Protein AF-A0A7V3RS68-F1 (afdb_monomer)

Foldseek 3Di:
DDDDDPDDQDPDPVSVVVPVVDDDDDDDDDLVNLLVVQLVVLLVADDDPNHRQGHSVVLNVLSVLLNVLCVVVVFRDDVVLSVVLVVLCSCVVVVVDPDDSSVVSNVSSVVNRVVPPDDPPPQDPVSVLVVLLVLLVVLVVPDVDPVVSLVSSCVVPVDDSVSSVVSNCVNVVVPPPVPVPD

pLDDT: mean 84.25, std 14.06, range [33.19, 98.19]

Mean predicted aligned error: 14.14 Å

Secondary structure (DSSP, 8-state):
-----SSPPPS-HHHHHHHTTS--------HHHHHHHHHHHHTT-EEETTEEEE-HHHHHHHHHHHHHHHHHHTPPP-HHHHHHHHHHHHHHHTT--SS-HHHHHHHHHHHHHHHTSS----S-HHHHHHHHHHHHHHHHHH---HHHHHHHHHHHH---HHHHHHHHHHHHS-TTGGGTT-

Sequence (182 aa):
MILISNRPLADLPELRALATRIEVQRLEVTDAELAALMRSLAGQGYRLQGKLAIGAEECLKVTEHLLKECRAVGCPLDLRLQQKAFQSYLQFATDCSVSHWEDLVAASVREATCHFRHEANTASPEARKTRRRNVVRDIIGKVADAKEQEQLYTQQTGASRADFFRRKREVESGEFDDHDLA

Solvent-accessible surface area (backbone atoms only — not comparable to full-atom values): 11059 Å² total; per-residue (Å²): 138,87,87,86,71,101,61,78,84,65,101,40,76,69,50,50,61,49,51,78,76,43,93,82,83,83,88,83,82,50,72,68,58,51,52,50,48,53,51,58,50,17,62,71,27,43,65,57,97,87,40,82,72,40,55,29,68,59,33,39,53,55,48,53,52,50,54,51,49,25,62,76,74,69,31,82,89,52,75,66,58,53,55,51,39,54,50,36,42,48,35,31,75,67,70,72,40,94,58,57,33,68,59,52,38,51,49,50,46,55,52,55,48,62,70,65,74,59,74,78,74,80,60,49,78,63,55,50,51,50,54,53,37,52,52,47,56,55,38,59,76,74,42,90,51,70,69,60,41,52,52,53,49,33,72,76,66,72,50,57,74,71,56,51,57,55,40,46,49,55,64,73,65,54,85,63,67,86,69,81,80,119

Radius of gyration: 25.12 Å; Cα contacts (8 Å, |Δi|>4): 135; chains: 1; bounding box: 54×29×69 Å

Structure (mmCIF, N/CA/C/O backbone):
data_AF-A0A7V3RS68-F1
#
_entry.id   AF-A0A7V3RS68-F1
#
loop_
_atom_site.group_PDB
_atom_site.id
_atom_site.type_symbol
_atom_site.label_atom_id
_atom_site.label_alt_id
_atom_site.label_comp_id
_atom_site.label_asym_id
_atom_site.label_entity_id
_atom_site.label_seq_id
_atom_site.pdbx_PDB_ins_code
_atom_site.Cartn_x
_atom_site.Cartn_y
_atom_site.Cartn_z
_atom_site.occupancy
_atom_site.B_iso_or_equiv
_atom_site.auth_seq_id
_atom_site.auth_comp_id
_atom_site.auth_asym_id
_atom_site.auth_atom_id
_atom_site.pdbx_PDB_model_num
ATOM 1 N N . MET A 1 1 ? -22.737 14.378 -5.406 1.00 80.81 1 MET A N 1
ATOM 2 C CA . MET A 1 1 ? -21.504 14.617 -4.623 1.00 80.81 1 MET A CA 1
ATOM 3 C C . MET A 1 1 ? -21.014 13.268 -4.131 1.00 80.81 1 MET A C 1
ATOM 5 O O . MET A 1 1 ? -21.837 12.527 -3.617 1.00 80.81 1 MET A O 1
ATOM 9 N N . ILE A 1 2 ? -19.736 12.936 -4.322 1.00 86.00 2 ILE A N 1
ATOM 10 C CA . ILE A 1 2 ? -19.132 11.686 -3.833 1.00 86.00 2 ILE A CA 1
ATOM 11 C C . ILE A 1 2 ? -18.104 12.072 -2.771 1.00 86.00 2 ILE A C 1
ATOM 13 O O . ILE A 1 2 ? -17.279 12.951 -3.013 1.00 86.00 2 ILE A O 1
ATOM 17 N N . LEU A 1 3 ? -18.182 11.444 -1.601 1.00 86.94 3 LEU A N 1
ATOM 18 C CA . LEU A 1 3 ? -17.244 11.632 -0.497 1.00 86.94 3 LEU A CA 1
ATOM 19 C C . LEU A 1 3 ? -16.524 10.307 -0.252 1.00 86.94 3 LEU A C 1
ATOM 21 O O . LEU A 1 3 ? -17.166 9.263 -0.192 1.00 86.94 3 LEU A O 1
ATOM 25 N N . ILE A 1 4 ? -15.201 10.355 -0.109 1.00 87.38 4 ILE A N 1
ATOM 26 C CA . ILE A 1 4 ? -14.364 9.179 0.149 1.00 87.38 4 ILE A CA 1
ATOM 27 C C . ILE A 1 4 ? -13.670 9.389 1.490 1.00 87.38 4 ILE A C 1
ATOM 29 O O . ILE A 1 4 ? -13.082 10.441 1.735 1.00 87.38 4 ILE A O 1
ATOM 33 N N . SER A 1 5 ? -13.741 8.385 2.358 1.00 84.12 5 SER A N 1
ATOM 34 C CA . SER A 1 5 ? -13.107 8.394 3.672 1.00 84.12 5 SER A CA 1
ATOM 35 C C . SER A 1 5 ? -12.448 7.047 3.933 1.00 84.12 5 SER A C 1
ATOM 37 O O . SER A 1 5 ? -13.041 6.005 3.675 1.00 84.12 5 SER A O 1
ATOM 39 N N . ASN A 1 6 ? -11.250 7.072 4.518 1.00 84.69 6 ASN A N 1
ATOM 40 C CA . ASN A 1 6 ? -10.551 5.870 4.994 1.00 84.69 6 ASN A CA 1
ATOM 41 C C . ASN A 1 6 ? -10.991 5.472 6.414 1.00 84.69 6 ASN A C 1
ATOM 43 O O . ASN A 1 6 ? -10.301 4.718 7.099 1.00 84.69 6 ASN A O 1
ATOM 47 N N . ARG A 1 7 ? -12.084 6.063 6.908 1.00 79.56 7 ARG A N 1
ATOM 48 C CA . ARG A 1 7 ? -12.629 5.849 8.249 1.00 79.56 7 ARG A CA 1
ATOM 49 C C . ARG A 1 7 ? -14.154 5.831 8.210 1.00 79.56 7 ARG A C 1
ATOM 51 O O . ARG A 1 7 ? -14.737 6.577 7.415 1.00 79.56 7 ARG A O 1
ATOM 58 N N . PRO A 1 8 ? -14.799 5.049 9.090 1.00 80.19 8 PRO A N 1
ATOM 59 C CA . PRO A 1 8 ? -16.239 5.143 9.276 1.00 80.19 8 PRO A CA 1
ATOM 60 C C . PRO A 1 8 ? -16.626 6.538 9.784 1.00 80.19 8 PRO A C 1
ATOM 62 O O . PRO A 1 8 ? -15.811 7.245 10.385 1.00 80.19 8 PRO A O 1
ATOM 65 N N . LEU A 1 9 ? -17.881 6.927 9.553 1.00 82.25 9 LEU A N 1
ATOM 66 C CA . LEU A 1 9 ? -18.449 8.120 10.177 1.00 82.25 9 LEU A CA 1
ATOM 67 C C . LEU A 1 9 ? -18.407 7.961 11.702 1.00 82.25 9 LEU A C 1
ATOM 69 O O . LEU A 1 9 ? -18.685 6.880 12.222 1.00 82.25 9 LEU A O 1
ATOM 73 N N . ALA A 1 10 ? -18.033 9.030 12.407 1.00 80.69 10 ALA A N 1
ATOM 74 C CA . ALA A 1 10 ? -18.048 9.030 13.864 1.00 80.69 10 ALA A CA 1
ATOM 75 C C . ALA A 1 10 ? -19.482 8.884 14.389 1.00 80.69 10 ALA A C 1
ATOM 77 O O . ALA A 1 10 ? -20.448 9.264 13.723 1.00 80.69 10 ALA A O 1
ATOM 78 N N . ASP A 1 11 ? -19.606 8.343 15.599 1.00 81.94 11 ASP A N 1
ATOM 79 C CA . ASP A 1 11 ? -20.899 8.049 16.203 1.00 81.94 11 ASP A CA 1
ATOM 80 C C . ASP A 1 11 ? -21.520 9.291 16.864 1.00 81.94 11 ASP A C 1
ATOM 82 O O . ASP A 1 11 ? -21.640 9.381 18.083 1.00 81.94 11 ASP A O 1
ATOM 86 N N . LEU A 1 12 ? -21.851 10.287 16.038 1.00 87.88 12 LEU A N 1
ATOM 87 C CA . LEU A 1 12 ? -22.455 11.555 16.451 1.00 87.88 12 LEU A CA 1
ATOM 88 C C . LEU A 1 12 ? -23.897 11.657 15.927 1.00 87.88 12 LEU A C 1
ATOM 90 O O . LEU A 1 12 ? -24.149 11.235 14.791 1.00 87.88 12 LEU A O 1
ATOM 94 N N . PRO A 1 13 ? -24.844 12.230 16.695 1.00 85.12 13 PRO A N 1
ATOM 95 C CA . PRO A 1 13 ? -26.241 12.368 16.276 1.00 85.12 13 PRO A CA 1
ATOM 96 C C . PRO A 1 13 ? -26.403 13.039 14.903 1.00 85.12 13 PRO A C 1
ATOM 98 O O . PRO A 1 13 ? -27.176 12.580 14.061 1.00 85.12 13 PRO A O 1
ATOM 101 N N . GLU A 1 14 ? -25.614 14.078 14.638 1.00 87.75 14 GLU A N 1
ATOM 102 C CA . GLU A 1 14 ? -25.626 14.845 13.394 1.00 87.75 14 GLU A CA 1
ATOM 103 C C . GLU A 1 14 ? -25.108 14.011 12.215 1.00 87.75 14 GLU A C 1
ATOM 105 O O . GLU A 1 14 ? -25.662 14.055 11.113 1.00 87.75 14 GLU A O 1
ATOM 110 N N . LEU A 1 15 ? -24.072 13.197 12.448 1.00 84.44 15 LEU A N 1
ATOM 111 C CA . LEU A 1 15 ? -23.505 12.309 11.432 1.00 84.44 15 LEU A CA 1
ATOM 112 C C . LEU A 1 15 ? -24.416 11.118 11.138 1.00 84.44 15 LEU A C 1
ATOM 114 O O . LEU A 1 15 ? -24.484 10.690 9.988 1.00 84.44 15 LEU A O 1
ATOM 118 N N . ARG A 1 16 ? -25.166 10.621 12.128 1.00 83.06 16 ARG A N 1
ATOM 119 C CA . ARG A 1 16 ? -26.215 9.614 11.905 1.00 83.06 16 ARG A CA 1
ATOM 120 C C . ARG A 1 16 ? -27.334 10.179 11.034 1.00 83.06 16 ARG A C 1
ATOM 122 O O . ARG A 1 16 ? -27.739 9.529 10.073 1.00 83.06 16 ARG A O 1
ATOM 129 N N . ALA A 1 17 ? -27.785 11.405 11.306 1.00 86.50 17 ALA A N 1
ATOM 130 C CA . ALA A 1 17 ? -28.784 12.075 10.474 1.00 86.50 17 ALA A CA 1
ATOM 131 C C . ALA A 1 17 ? -28.286 12.263 9.028 1.00 86.50 17 ALA A C 1
ATOM 133 O O . ALA A 1 17 ? -29.037 12.026 8.082 1.00 86.50 17 ALA A O 1
ATOM 134 N N . LEU A 1 18 ? -27.006 12.600 8.833 1.00 84.50 18 LEU A N 1
ATOM 135 C CA . LEU A 1 18 ? -26.389 12.647 7.503 1.00 84.50 18 LEU A CA 1
ATOM 136 C C . LEU A 1 18 ? -26.287 11.263 6.848 1.00 84.50 18 LEU A C 1
ATOM 138 O O . LEU A 1 18 ? -26.620 11.131 5.673 1.00 84.50 18 LEU A O 1
ATOM 142 N N . ALA A 1 19 ? -25.895 10.230 7.595 1.00 82.25 19 ALA A N 1
ATOM 143 C CA . ALA A 1 19 ? -25.766 8.863 7.090 1.00 82.25 19 ALA A CA 1
ATOM 144 C C . ALA A 1 19 ? -27.095 8.297 6.569 1.00 82.25 19 ALA A C 1
ATOM 146 O O . ALA A 1 19 ? -27.090 7.523 5.622 1.00 82.25 19 ALA A O 1
ATOM 147 N N . THR A 1 20 ? -28.244 8.725 7.109 1.00 86.19 20 THR A N 1
ATOM 148 C CA . THR A 1 20 ? -29.558 8.321 6.561 1.00 86.19 20 THR A CA 1
ATOM 149 C C . THR A 1 20 ? -29.849 8.892 5.170 1.00 86.19 20 THR A C 1
ATOM 151 O O . THR A 1 20 ? -30.730 8.394 4.475 1.00 86.19 20 THR A O 1
ATOM 154 N N . ARG A 1 21 ? -29.126 9.938 4.755 1.00 88.88 21 ARG A N 1
ATOM 155 C CA . ARG A 1 21 ? -29.301 10.631 3.468 1.00 88.88 21 ARG A CA 1
ATOM 156 C C . ARG A 1 21 ? -28.158 10.374 2.489 1.00 88.88 21 ARG A C 1
ATOM 158 O O . ARG A 1 21 ? -28.200 10.876 1.368 1.00 88.88 21 ARG A O 1
ATOM 165 N N . ILE A 1 22 ? -27.130 9.648 2.917 1.00 87.88 22 ILE A N 1
ATOM 166 C CA . ILE A 1 22 ? -25.946 9.335 2.122 1.00 87.88 22 ILE A CA 1
ATOM 167 C C . ILE A 1 22 ? -25.886 7.821 1.988 1.00 87.88 22 ILE A C 1
ATOM 169 O O . ILE A 1 22 ? -25.769 7.110 2.980 1.00 87.88 22 ILE A O 1
ATOM 173 N N . GLU A 1 23 ? -25.933 7.321 0.758 1.00 86.81 23 GLU A N 1
ATOM 174 C CA . GLU A 1 23 ? -25.668 5.909 0.509 1.00 86.81 23 GLU A CA 1
ATOM 175 C C . GLU A 1 23 ? -24.190 5.619 0.806 1.00 86.81 23 GLU A C 1
ATOM 177 O O . GLU A 1 23 ? -23.290 6.182 0.177 1.00 86.81 23 GLU A O 1
ATOM 182 N N . VAL A 1 24 ? -23.935 4.776 1.808 1.00 83.50 24 VAL A N 1
ATOM 183 C CA . VAL A 1 24 ? -22.577 4.410 2.223 1.00 83.50 24 VAL A CA 1
ATOM 184 C C . VAL A 1 24 ? -22.224 3.057 1.628 1.00 83.50 24 VAL A C 1
ATOM 186 O O . VAL A 1 24 ? -22.772 2.033 2.028 1.00 83.50 24 VAL A O 1
ATOM 189 N N . GLN A 1 25 ? -21.251 3.048 0.723 1.00 88.19 25 GLN A N 1
ATOM 190 C CA . GLN A 1 25 ? -20.651 1.822 0.206 1.00 88.19 25 GLN A CA 1
ATOM 191 C C . GLN A 1 25 ? -19.324 1.567 0.923 1.00 88.19 25 GLN A C 1
ATOM 193 O O . GLN A 1 25 ? -18.466 2.450 0.999 1.00 88.19 25 GLN A O 1
ATOM 198 N N . ARG A 1 26 ? -19.165 0.365 1.484 1.00 85.25 26 ARG A N 1
ATOM 199 C CA . ARG A 1 26 ? -17.918 -0.060 2.129 1.00 85.25 26 ARG A CA 1
ATOM 200 C C . ARG A 1 26 ? -17.058 -0.788 1.111 1.00 85.25 26 ARG A C 1
ATOM 202 O O . ARG A 1 26 ? -17.492 -1.778 0.534 1.00 85.25 26 ARG A O 1
ATOM 209 N N . LEU A 1 27 ? -15.849 -0.282 0.906 1.00 87.38 27 LEU A N 1
ATOM 210 C CA . LEU A 1 27 ? -14.858 -0.936 0.070 1.00 87.38 27 LEU A CA 1
ATOM 211 C C . LEU A 1 27 ? -14.039 -1.894 0.939 1.00 87.38 27 LEU A C 1
ATOM 213 O O . LEU A 1 27 ? -13.214 -1.456 1.740 1.00 87.38 27 LEU A O 1
ATOM 217 N N . GLU A 1 28 ? -14.280 -3.188 0.771 1.00 86.06 28 GLU A N 1
ATOM 218 C CA . GLU A 1 28 ? -13.504 -4.259 1.394 1.00 86.06 28 GLU A CA 1
ATOM 219 C C . GLU A 1 28 ? -12.682 -4.936 0.297 1.00 86.06 28 GLU A C 1
ATOM 221 O O . GLU A 1 28 ? -13.236 -5.612 -0.564 1.00 86.06 28 GLU A O 1
ATOM 226 N N . VAL A 1 29 ? -11.370 -4.690 0.285 1.00 89.00 29 VAL A N 1
ATOM 227 C CA . VAL A 1 29 ? -10.443 -5.288 -0.687 1.00 89.00 29 VAL A CA 1
ATOM 228 C C . VAL A 1 29 ? -9.604 -6.326 0.030 1.00 89.00 29 VAL A C 1
ATOM 230 O O . VAL A 1 29 ? -8.991 -6.033 1.057 1.00 89.00 29 VAL A O 1
ATOM 233 N N . THR A 1 30 ? -9.557 -7.532 -0.518 1.00 90.75 30 THR A N 1
ATOM 234 C CA . THR A 1 30 ? -8.705 -8.600 0.000 1.00 90.75 30 THR A CA 1
ATOM 235 C C . THR A 1 30 ? -7.258 -8.436 -0.468 1.00 90.75 30 THR A C 1
ATOM 237 O O . THR A 1 30 ? -6.986 -7.909 -1.548 1.00 90.75 30 THR A O 1
ATOM 240 N N . ASP A 1 31 ? -6.303 -8.976 0.291 1.00 90.38 31 ASP A N 1
ATOM 241 C CA . ASP A 1 31 ? -4.891 -9.001 -0.120 1.00 90.38 31 ASP A CA 1
ATOM 242 C C . ASP A 1 31 ? -4.681 -9.717 -1.465 1.00 90.38 31 ASP A C 1
ATOM 244 O O . ASP A 1 31 ? -3.781 -9.368 -2.229 1.00 90.38 31 ASP A O 1
ATOM 248 N N . ALA A 1 32 ? -5.514 -10.715 -1.778 1.00 93.12 32 ALA A N 1
ATOM 249 C CA . ALA A 1 32 ? -5.459 -11.435 -3.047 1.00 93.12 32 ALA A CA 1
ATOM 250 C C . ALA A 1 32 ? -5.870 -10.540 -4.226 1.00 93.12 32 ALA A C 1
ATOM 252 O O . ALA A 1 32 ? -5.164 -10.501 -5.237 1.00 93.12 32 ALA A O 1
ATOM 253 N N . GLU A 1 33 ? -6.965 -9.791 -4.081 1.00 94.81 33 GLU A N 1
ATOM 254 C CA . GLU A 1 33 ? -7.416 -8.814 -5.078 1.00 94.81 33 GLU A CA 1
ATOM 255 C C . GLU A 1 33 ? -6.406 -7.682 -5.234 1.00 94.81 33 GLU A C 1
ATOM 257 O O . GLU A 1 33 ? -6.080 -7.295 -6.357 1.00 94.81 33 GLU A O 1
ATOM 262 N N . LEU A 1 34 ? -5.846 -7.195 -4.125 1.00 95.94 34 LEU A N 1
ATOM 263 C CA . LEU A 1 34 ? -4.859 -6.126 -4.158 1.00 95.94 34 LEU A CA 1
ATOM 264 C C . LEU A 1 34 ? -3.561 -6.582 -4.835 1.00 95.94 34 LEU A C 1
ATOM 266 O O . LEU A 1 34 ? -3.038 -5.877 -5.695 1.00 95.94 34 LEU A O 1
ATOM 270 N N . ALA A 1 35 ? -3.085 -7.796 -4.546 1.00 97.00 35 ALA A N 1
ATOM 271 C CA . ALA A 1 35 ? -1.936 -8.378 -5.236 1.00 97.00 35 ALA A CA 1
ATOM 272 C C . ALA A 1 35 ? -2.205 -8.604 -6.735 1.00 97.00 35 ALA A C 1
ATOM 274 O O . ALA A 1 35 ? -1.320 -8.375 -7.562 1.00 97.00 35 ALA A O 1
ATOM 275 N N . ALA A 1 36 ? -3.410 -9.046 -7.108 1.00 97.62 36 ALA A N 1
ATOM 276 C CA . ALA A 1 36 ? -3.801 -9.187 -8.510 1.00 97.62 36 ALA A CA 1
ATOM 277 C C . ALA A 1 36 ? -3.828 -7.828 -9.226 1.00 97.62 36 ALA A C 1
ATOM 279 O O . ALA A 1 36 ? -3.290 -7.703 -10.328 1.00 97.62 36 ALA A O 1
ATOM 280 N N . LEU A 1 37 ? -4.368 -6.794 -8.575 1.00 97.31 37 LEU A N 1
ATOM 281 C CA . LEU A 1 37 ? -4.370 -5.429 -9.091 1.00 97.31 37 LEU A CA 1
ATOM 282 C C . LEU A 1 37 ? -2.945 -4.892 -9.265 1.00 97.31 37 LEU A C 1
ATOM 284 O O . LEU A 1 37 ? -2.625 -4.357 -10.323 1.00 97.31 37 LEU A O 1
ATOM 288 N N . MET A 1 38 ? -2.066 -5.094 -8.281 1.00 98.00 38 MET A N 1
ATOM 289 C CA . MET A 1 38 ? -0.655 -4.704 -8.369 1.00 98.00 38 MET A CA 1
ATOM 290 C C . MET A 1 38 ? 0.037 -5.350 -9.576 1.00 98.00 38 MET A C 1
ATOM 292 O O . MET A 1 38 ? 0.724 -4.656 -10.326 1.00 98.00 38 MET A O 1
ATOM 296 N N . ARG A 1 39 ? -0.177 -6.652 -9.815 1.00 98.12 39 ARG A N 1
ATOM 297 C CA . ARG A 1 39 ? 0.354 -7.348 -11.003 1.00 98.12 39 ARG A CA 1
ATOM 298 C C . ARG A 1 39 ? -0.226 -6.805 -12.303 1.00 98.12 39 ARG A C 1
ATOM 300 O O . ARG A 1 39 ? 0.516 -6.581 -13.254 1.00 98.12 39 ARG A O 1
ATOM 307 N N . SER A 1 40 ? -1.536 -6.562 -12.337 1.00 97.81 40 SER A N 1
ATOM 308 C CA . SER A 1 40 ? -2.214 -5.983 -13.500 1.00 97.81 40 SER A CA 1
ATOM 309 C C . SER A 1 40 ? -1.658 -4.599 -13.847 1.00 97.81 40 SER A C 1
ATOM 311 O O . SER A 1 40 ? -1.435 -4.302 -15.018 1.00 97.81 40 SER A O 1
ATOM 313 N N . LEU A 1 41 ? -1.400 -3.756 -12.842 1.00 96.25 41 LEU A N 1
ATOM 314 C CA . LEU A 1 41 ? -0.779 -2.443 -13.028 1.00 96.25 41 LEU A CA 1
ATOM 315 C C . LEU A 1 41 ? 0.673 -2.569 -13.500 1.00 96.25 41 LEU A C 1
ATOM 317 O O . LEU A 1 41 ? 1.081 -1.867 -14.420 1.00 96.25 41 LEU A O 1
ATOM 321 N N . ALA A 1 42 ? 1.438 -3.499 -12.929 1.00 97.06 42 ALA A N 1
ATOM 322 C CA . ALA A 1 42 ? 2.811 -3.763 -13.348 1.00 97.06 42 ALA A CA 1
ATOM 323 C C . ALA A 1 42 ? 2.899 -4.216 -14.816 1.00 97.06 42 ALA A C 1
ATOM 325 O O . ALA A 1 42 ? 3.791 -3.779 -15.540 1.00 97.06 42 ALA A O 1
ATOM 326 N N . GLY A 1 43 ? 1.929 -5.008 -15.286 1.00 96.31 43 GLY A N 1
ATOM 327 C CA . GLY A 1 43 ? 1.825 -5.429 -16.686 1.00 96.31 43 GLY A CA 1
ATOM 328 C C . GLY A 1 43 ? 1.635 -4.281 -17.689 1.00 96.31 43 GLY A C 1
ATOM 329 O O . GLY A 1 43 ? 1.875 -4.468 -18.878 1.00 96.31 43 GLY A O 1
ATOM 330 N N . GLN A 1 44 ? 1.248 -3.085 -17.234 1.00 95.12 44 GLN A N 1
ATOM 331 C CA . GLN A 1 44 ? 1.099 -1.891 -18.079 1.00 95.12 44 GLN A CA 1
ATOM 332 C C . GLN A 1 44 ? 2.393 -1.061 -18.179 1.00 95.12 44 GLN A C 1
ATOM 334 O O . GLN A 1 44 ? 2.463 -0.118 -18.975 1.00 95.12 44 GLN A O 1
ATOM 339 N N . GLY A 1 45 ? 3.416 -1.408 -17.389 1.00 94.06 45 GLY A N 1
ATOM 340 C CA . GLY A 1 45 ? 4.627 -0.613 -17.206 1.00 94.06 45 GLY A CA 1
ATOM 341 C C . GLY A 1 45 ? 4.401 0.625 -16.331 1.00 94.06 45 GLY A C 1
ATOM 342 O O . GLY A 1 45 ? 3.275 1.057 -16.081 1.00 94.06 45 GLY A O 1
ATOM 343 N N . TYR A 1 46 ? 5.492 1.231 -15.867 1.00 95.38 46 TYR A N 1
ATOM 344 C CA . TYR A 1 46 ? 5.443 2.423 -15.022 1.00 95.38 46 TYR A CA 1
ATOM 345 C C . TYR A 1 46 ? 5.725 3.672 -15.853 1.00 95.38 46 TYR A C 1
ATOM 347 O O . TYR A 1 46 ? 6.715 3.739 -16.585 1.00 95.38 46 TYR A O 1
ATOM 355 N N . ARG A 1 47 ? 4.849 4.676 -15.743 1.00 92.88 47 ARG A N 1
ATOM 356 C CA . ARG A 1 47 ? 4.939 5.925 -16.507 1.00 92.88 47 ARG A CA 1
ATOM 357 C C . ARG A 1 47 ? 5.173 7.119 -15.595 1.00 92.88 47 ARG A C 1
ATOM 359 O O . ARG A 1 47 ? 4.460 7.298 -14.612 1.00 92.88 47 ARG A O 1
ATOM 366 N N . LEU A 1 48 ? 6.105 7.984 -15.985 1.00 89.19 48 LEU A N 1
ATOM 367 C CA . LEU A 1 48 ? 6.367 9.264 -15.333 1.00 89.19 48 LEU A CA 1
ATOM 368 C C . LEU A 1 48 ? 6.124 10.389 -16.343 1.00 89.19 48 LEU A C 1
ATOM 370 O O . LEU A 1 48 ? 6.679 10.373 -17.440 1.00 89.19 48 LEU A O 1
ATOM 374 N N . GLN A 1 49 ? 5.251 11.342 -16.002 1.00 88.00 49 GLN A N 1
ATOM 375 C CA . GLN A 1 49 ? 4.868 12.450 -16.897 1.00 88.00 49 GLN A CA 1
ATOM 376 C C . GLN A 1 49 ? 4.420 11.972 -18.299 1.00 88.00 49 GLN A C 1
ATOM 378 O O . GLN A 1 49 ? 4.763 12.559 -19.323 1.00 88.00 49 GLN A O 1
ATOM 383 N N . GLY A 1 50 ? 3.683 10.856 -18.351 1.00 84.69 50 GLY A N 1
ATOM 384 C CA . GLY A 1 50 ? 3.165 10.256 -19.588 1.00 84.69 50 GLY A CA 1
ATOM 385 C C . GLY A 1 50 ? 4.164 9.397 -20.376 1.00 84.69 50 GLY A C 1
ATOM 386 O O . GLY A 1 50 ? 3.744 8.620 -21.238 1.00 84.69 50 GLY A O 1
ATOM 387 N N . LYS A 1 51 ? 5.462 9.457 -20.057 1.00 86.75 51 LYS A N 1
ATOM 388 C CA . LYS A 1 51 ? 6.511 8.660 -20.709 1.00 86.75 51 LYS A CA 1
ATOM 389 C C . LYS A 1 51 ? 6.719 7.338 -19.980 1.00 86.75 51 LYS A C 1
ATOM 391 O O . LYS A 1 51 ? 6.663 7.298 -18.753 1.00 86.75 51 LYS A O 1
ATOM 396 N N . LEU A 1 52 ? 6.953 6.265 -20.734 1.00 89.44 52 LEU A N 1
ATOM 397 C CA . LEU A 1 52 ? 7.310 4.965 -20.168 1.00 89.44 52 LEU A CA 1
ATOM 398 C C . LEU A 1 52 ? 8.688 5.078 -19.506 1.00 89.44 52 LEU A C 1
ATOM 400 O O . LEU A 1 52 ? 9.660 5.406 -20.180 1.00 89.44 52 LEU A O 1
ATOM 404 N N . ALA A 1 53 ? 8.735 4.868 -18.192 1.00 91.94 53 ALA A N 1
ATO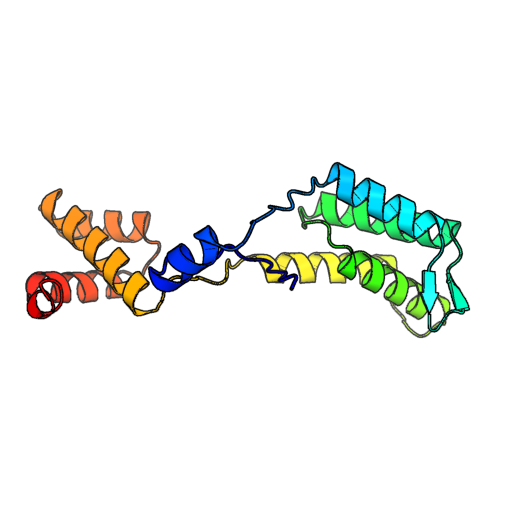M 405 C CA . ALA A 1 53 ? 9.946 4.955 -17.382 1.00 91.94 53 ALA A CA 1
ATOM 406 C C . ALA A 1 53 ? 10.518 3.566 -17.069 1.00 91.94 53 ALA A C 1
ATOM 408 O O . ALA A 1 53 ? 11.730 3.405 -17.039 1.00 91.94 53 ALA A O 1
ATOM 409 N N . ILE A 1 54 ? 9.649 2.573 -16.858 1.00 94.44 54 ILE A N 1
ATOM 410 C CA . ILE A 1 54 ? 10.026 1.175 -16.622 1.00 94.44 54 ILE A CA 1
ATOM 411 C C . ILE A 1 54 ? 9.114 0.287 -17.473 1.00 94.44 54 ILE A C 1
ATOM 413 O O . ILE A 1 54 ? 7.899 0.518 -17.518 1.00 94.44 54 ILE A O 1
ATOM 417 N N . GLY A 1 55 ? 9.679 -0.720 -18.138 1.00 96.00 55 GLY A N 1
ATOM 418 C CA . GLY A 1 55 ? 8.928 -1.702 -18.911 1.00 96.00 55 GLY A CA 1
ATOM 419 C C . GLY A 1 55 ? 8.083 -2.629 -18.032 1.00 96.00 55 GLY A C 1
ATOM 420 O O . GLY A 1 55 ? 8.245 -2.700 -16.813 1.00 96.00 55 GLY A O 1
ATOM 421 N N . ALA A 1 56 ? 7.157 -3.359 -18.655 1.00 97.00 56 ALA A N 1
ATOM 422 C CA . ALA A 1 56 ? 6.246 -4.256 -17.942 1.00 97.00 56 ALA A CA 1
ATOM 423 C C . ALA A 1 56 ? 6.982 -5.392 -17.207 1.00 97.00 56 ALA A C 1
ATOM 425 O O . ALA A 1 56 ? 6.655 -5.698 -16.063 1.00 97.00 56 ALA A O 1
ATOM 426 N N . GLU A 1 57 ? 8.003 -5.988 -17.829 1.00 97.06 57 GLU A N 1
ATOM 427 C CA . GLU A 1 57 ? 8.771 -7.095 -17.238 1.00 97.06 57 GLU A CA 1
ATOM 428 C C . GLU A 1 57 ? 9.501 -6.673 -15.957 1.00 97.06 57 GLU A C 1
ATOM 430 O O . GLU A 1 57 ? 9.442 -7.352 -14.932 1.00 97.06 57 GLU A O 1
ATOM 435 N N . GLU A 1 58 ? 10.141 -5.509 -15.988 1.00 96.75 58 GLU A N 1
ATOM 436 C CA . GLU A 1 58 ? 10.866 -4.950 -14.849 1.00 96.75 58 GLU A CA 1
ATOM 437 C C . GLU A 1 58 ? 9.892 -4.522 -13.743 1.00 96.75 58 GLU A C 1
ATOM 439 O O . GLU A 1 58 ? 10.128 -4.799 -12.567 1.00 96.75 58 GLU A O 1
ATOM 444 N N . CYS A 1 59 ? 8.746 -3.933 -14.105 1.00 97.44 59 CYS A N 1
ATOM 445 C CA . CYS A 1 59 ? 7.686 -3.626 -13.145 1.00 97.44 59 CYS A CA 1
ATOM 446 C C . CYS A 1 59 ? 7.157 -4.891 -12.462 1.00 97.44 59 CYS A C 1
ATOM 448 O O . CYS A 1 59 ? 6.927 -4.886 -11.250 1.00 97.44 59 CYS A O 1
ATOM 450 N N . LEU A 1 60 ? 6.964 -5.978 -13.213 1.00 97.94 60 LEU A N 1
ATOM 451 C CA . LEU A 1 60 ? 6.540 -7.263 -12.660 1.00 97.94 60 LEU A CA 1
ATOM 452 C C . LEU A 1 60 ? 7.598 -7.811 -11.701 1.00 97.94 60 LEU A C 1
ATOM 454 O O . LEU A 1 60 ? 7.252 -8.191 -10.585 1.00 97.94 60 LEU A O 1
ATOM 458 N N . LYS A 1 61 ? 8.883 -7.754 -12.072 1.00 98.06 61 LYS A N 1
ATOM 459 C CA . LYS A 1 61 ? 9.995 -8.157 -11.197 1.00 98.06 61 LYS A CA 1
ATOM 460 C C . LYS A 1 61 ? 9.987 -7.391 -9.870 1.00 98.06 61 LYS A C 1
ATOM 462 O O . LYS A 1 61 ? 10.035 -8.007 -8.806 1.00 98.06 61 LYS A O 1
ATOM 467 N N . VAL A 1 62 ? 9.890 -6.062 -9.925 1.00 97.81 62 VAL A N 1
ATOM 468 C CA . VAL A 1 62 ? 9.849 -5.209 -8.724 1.00 97.81 62 VAL A CA 1
ATOM 469 C C . VAL A 1 62 ? 8.602 -5.501 -7.886 1.00 97.81 62 VAL A C 1
ATOM 471 O O . VAL A 1 62 ? 8.678 -5.572 -6.661 1.00 97.81 62 VAL A O 1
ATOM 474 N N . THR A 1 63 ? 7.460 -5.728 -8.538 1.00 98.12 63 THR A N 1
ATOM 475 C CA . THR A 1 63 ? 6.193 -6.037 -7.865 1.00 98.12 63 THR A CA 1
ATOM 476 C C . THR A 1 63 ? 6.240 -7.379 -7.143 1.00 98.12 63 THR A C 1
ATOM 478 O O . THR A 1 63 ? 5.842 -7.444 -5.985 1.00 98.12 63 THR A O 1
ATOM 481 N N . GLU A 1 64 ? 6.753 -8.443 -7.768 1.00 98.19 64 GLU A N 1
ATOM 482 C CA . GLU A 1 64 ? 6.873 -9.748 -7.103 1.00 98.19 64 GLU A CA 1
ATOM 483 C C . GLU A 1 64 ? 7.842 -9.698 -5.921 1.00 98.19 64 GLU A C 1
ATOM 485 O O . GLU A 1 64 ? 7.564 -10.285 -4.873 1.00 98.19 64 GLU A O 1
ATOM 490 N N . HIS A 1 65 ? 8.946 -8.954 -6.051 1.00 98.00 65 HIS A N 1
ATOM 491 C CA . HIS A 1 65 ? 9.861 -8.737 -4.935 1.00 98.00 65 HIS A CA 1
ATOM 492 C C . HIS A 1 65 ? 9.160 -8.014 -3.774 1.00 98.00 65 HIS A C 1
ATOM 494 O O . HIS A 1 65 ? 9.181 -8.500 -2.647 1.00 98.00 65 HIS A O 1
ATOM 500 N N . LEU A 1 66 ? 8.445 -6.918 -4.049 1.00 97.56 66 LEU A N 1
ATOM 501 C CA . LEU A 1 66 ? 7.672 -6.200 -3.034 1.00 97.56 66 LEU A CA 1
ATOM 502 C C . LEU A 1 66 ? 6.626 -7.097 -2.350 1.00 97.56 66 LEU A C 1
ATOM 504 O O . LEU A 1 66 ? 6.522 -7.095 -1.126 1.00 97.56 66 LEU A O 1
ATOM 508 N N . LEU A 1 67 ? 5.857 -7.875 -3.120 1.00 96.94 67 LEU A N 1
ATOM 509 C CA . LEU A 1 67 ? 4.848 -8.789 -2.572 1.00 96.94 67 LEU A CA 1
ATOM 510 C C . LEU A 1 67 ? 5.480 -9.837 -1.649 1.00 96.94 67 LEU A C 1
ATOM 512 O O . LEU A 1 67 ? 4.903 -10.173 -0.612 1.00 96.94 67 LEU A O 1
ATOM 516 N N . LYS A 1 68 ? 6.659 -10.352 -2.013 1.00 97.25 68 LYS A N 1
ATOM 517 C CA . LYS A 1 68 ? 7.423 -11.287 -1.183 1.00 97.25 68 LYS A CA 1
ATOM 518 C C . LYS A 1 68 ? 7.864 -10.632 0.129 1.00 97.25 68 LYS A C 1
ATOM 520 O O . LYS A 1 68 ? 7.637 -11.220 1.185 1.00 97.25 68 LYS A O 1
ATOM 525 N N . GLU A 1 69 ? 8.422 -9.426 0.071 1.00 96.06 69 GLU A N 1
ATOM 526 C CA . GLU A 1 69 ? 8.875 -8.687 1.256 1.00 96.06 69 GLU A CA 1
ATOM 527 C C . GLU A 1 69 ? 7.713 -8.327 2.194 1.00 96.06 69 GLU A C 1
ATOM 529 O O . GLU A 1 69 ? 7.790 -8.567 3.400 1.00 96.06 69 GLU A O 1
ATOM 534 N N . CYS A 1 70 ? 6.587 -7.837 1.659 1.00 94.94 70 CYS A N 1
ATOM 535 C CA . CYS A 1 70 ? 5.403 -7.540 2.470 1.00 94.94 70 CYS A CA 1
ATOM 536 C C . CYS A 1 70 ? 4.880 -8.784 3.195 1.00 94.94 70 CYS A C 1
ATOM 538 O O . CYS A 1 70 ? 4.582 -8.717 4.387 1.00 94.94 70 CYS A O 1
ATOM 540 N N . ARG A 1 71 ? 4.826 -9.936 2.511 1.00 93.69 71 ARG A N 1
ATOM 541 C CA . ARG A 1 71 ? 4.414 -11.211 3.124 1.00 93.69 71 ARG A CA 1
ATOM 542 C C . ARG A 1 71 ? 5.381 -11.678 4.205 1.00 93.69 71 ARG A C 1
ATOM 544 O O . ARG A 1 71 ? 4.930 -12.179 5.228 1.00 93.69 71 ARG A O 1
ATOM 551 N N . ALA A 1 72 ? 6.686 -11.516 3.991 1.00 93.12 72 ALA A N 1
ATOM 552 C CA . ALA A 1 72 ? 7.701 -11.931 4.954 1.00 93.12 72 ALA A CA 1
ATOM 553 C C . ALA A 1 72 ? 7.620 -11.136 6.268 1.00 93.12 72 ALA A C 1
ATOM 555 O O . ALA A 1 72 ? 7.833 -11.696 7.341 1.00 93.12 72 ALA A O 1
ATOM 556 N N . VAL A 1 73 ? 7.289 -9.843 6.188 1.00 90.88 73 VAL A N 1
ATOM 557 C CA . VAL A 1 73 ? 7.225 -8.936 7.349 1.00 90.88 73 VAL A CA 1
ATOM 558 C C . VAL A 1 73 ? 5.803 -8.812 7.926 1.00 90.88 73 VAL A C 1
ATOM 560 O O . VAL A 1 73 ? 5.625 -8.284 9.022 1.00 90.88 73 VAL A O 1
AT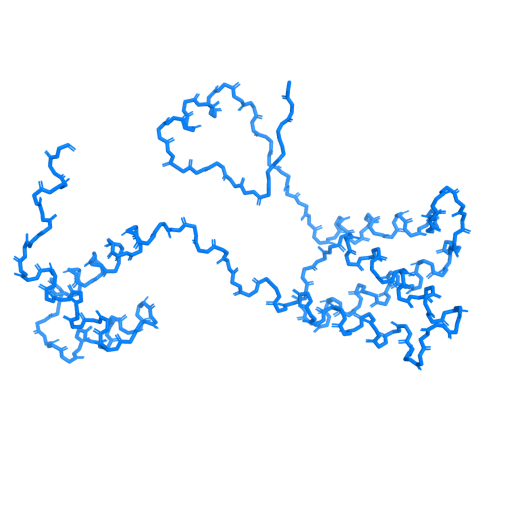OM 563 N N . GLY A 1 74 ? 4.780 -9.314 7.225 1.00 89.44 74 GLY A N 1
ATOM 564 C CA . GLY A 1 74 ? 3.374 -9.126 7.601 1.00 89.44 74 GLY A CA 1
ATOM 565 C C . GLY A 1 74 ? 2.891 -7.684 7.404 1.00 89.44 74 GLY A C 1
ATOM 566 O O . GLY A 1 74 ? 2.036 -7.207 8.148 1.00 89.44 74 GLY A O 1
ATOM 567 N N . CYS A 1 75 ? 3.467 -6.969 6.436 1.00 89.25 75 CYS A N 1
ATOM 568 C CA . CYS A 1 75 ? 3.058 -5.614 6.080 1.00 89.25 75 CYS A CA 1
ATOM 569 C C . CYS A 1 75 ? 1.800 -5.661 5.196 1.00 89.25 75 CYS A C 1
ATOM 571 O O . CYS A 1 75 ? 1.809 -6.392 4.199 1.00 89.25 75 CYS A O 1
ATOM 573 N N . PRO A 1 76 ? 0.757 -4.857 5.486 1.00 89.50 76 PRO A N 1
ATOM 574 C CA . PRO A 1 76 ? -0.375 -4.691 4.581 1.00 89.50 76 PRO A CA 1
ATOM 575 C C . PRO A 1 76 ? 0.084 -4.246 3.191 1.00 89.50 76 PRO A C 1
ATOM 577 O O . PRO A 1 76 ? 1.024 -3.453 3.056 1.00 89.50 76 PRO A O 1
ATOM 580 N N . LEU A 1 77 ? -0.584 -4.751 2.155 1.00 92.75 77 LEU A N 1
ATOM 581 C CA . LEU A 1 77 ? -0.326 -4.325 0.785 1.00 92.75 77 LEU A CA 1
ATOM 582 C C . LEU A 1 77 ? -0.861 -2.902 0.566 1.00 92.75 77 LEU A C 1
ATOM 584 O O . LEU A 1 77 ? -1.951 -2.553 1.011 1.00 92.75 77 LEU A O 1
ATOM 588 N N . ASP A 1 78 ? -0.088 -2.079 -0.141 1.00 90.38 78 ASP A N 1
ATOM 589 C CA . ASP A 1 78 ? -0.444 -0.697 -0.471 1.00 90.38 78 ASP A CA 1
ATOM 590 C C . ASP A 1 78 ? 0.067 -0.355 -1.879 1.00 90.38 78 ASP A C 1
ATOM 592 O O . ASP A 1 78 ? 1.247 -0.530 -2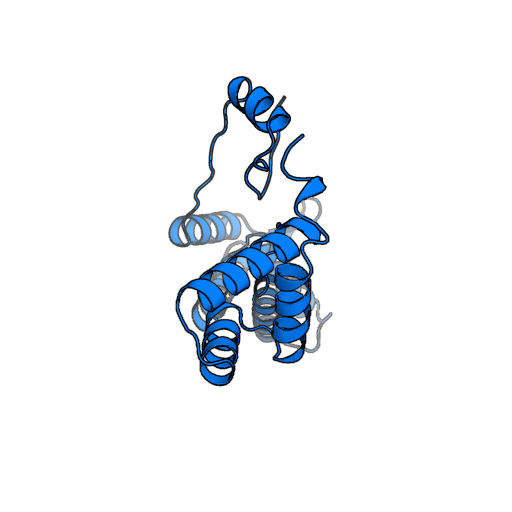.198 1.00 90.38 78 ASP A O 1
ATOM 596 N N . LEU A 1 79 ? -0.814 0.176 -2.731 1.00 93.62 79 LEU A N 1
ATOM 597 C CA . LEU A 1 79 ? -0.463 0.633 -4.079 1.00 93.62 79 LEU A CA 1
ATOM 598 C C . LEU A 1 79 ? 0.545 1.792 -4.059 1.00 93.62 79 LEU A C 1
ATOM 600 O O . LEU A 1 79 ? 1.345 1.934 -4.983 1.00 93.62 79 LEU A O 1
ATOM 604 N N . ARG A 1 80 ? 0.557 2.614 -3.003 1.00 93.25 80 ARG A N 1
ATOM 605 C CA . ARG A 1 80 ? 1.569 3.669 -2.833 1.00 93.25 80 ARG A CA 1
ATOM 606 C C . ARG A 1 80 ? 2.948 3.081 -2.584 1.00 93.25 80 ARG A C 1
ATOM 608 O O . ARG A 1 80 ? 3.937 3.598 -3.101 1.00 93.25 80 ARG A O 1
ATOM 615 N N . LEU A 1 81 ? 3.012 1.983 -1.834 1.00 94.12 81 LEU A N 1
ATOM 616 C CA . LEU A 1 81 ? 4.260 1.271 -1.597 1.00 94.12 81 LEU A CA 1
ATOM 617 C C . LEU A 1 81 ? 4.795 0.664 -2.902 1.00 94.12 81 LEU A C 1
ATOM 619 O O . LEU A 1 81 ? 5.996 0.731 -3.149 1.00 94.12 81 LEU A O 1
ATOM 623 N N . GLN A 1 82 ? 3.908 0.191 -3.788 1.00 95.88 82 GLN A N 1
ATOM 624 C CA . GLN A 1 82 ? 4.279 -0.231 -5.145 1.00 95.88 82 GLN A CA 1
ATOM 625 C C . GLN A 1 82 ? 4.908 0.902 -5.961 1.00 95.88 82 GLN A C 1
ATOM 627 O O . GLN A 1 82 ? 5.969 0.724 -6.557 1.00 95.88 82 GLN A O 1
ATOM 632 N N . GLN A 1 83 ? 4.291 2.086 -5.958 1.00 95.19 83 GLN A N 1
ATOM 633 C CA . GLN A 1 83 ? 4.841 3.249 -6.658 1.00 95.19 83 GLN A CA 1
ATOM 634 C C . GLN A 1 83 ? 6.211 3.655 -6.100 1.00 95.19 83 GLN A C 1
ATOM 636 O O . GLN A 1 83 ? 7.126 3.935 -6.875 1.00 95.19 83 GLN A O 1
ATOM 641 N N . LYS A 1 84 ? 6.381 3.639 -4.769 1.00 95.50 84 LYS A N 1
ATOM 642 C CA . LYS A 1 84 ? 7.675 3.902 -4.118 1.00 95.50 84 LYS A CA 1
ATOM 643 C C . LYS A 1 84 ? 8.727 2.871 -4.545 1.00 95.50 84 LYS A C 1
ATOM 645 O O . LYS A 1 84 ? 9.843 3.256 -4.871 1.00 95.50 84 LYS A O 1
ATOM 650 N N . ALA A 1 85 ? 8.361 1.592 -4.637 1.00 96.69 85 ALA A N 1
ATOM 651 C CA . ALA A 1 85 ? 9.263 0.536 -5.093 1.00 96.69 85 ALA A CA 1
ATOM 652 C C . ALA A 1 85 ? 9.742 0.749 -6.542 1.00 96.69 85 ALA A C 1
ATOM 654 O O . ALA A 1 85 ? 10.931 0.606 -6.823 1.00 96.69 85 ALA A O 1
ATOM 655 N N . PHE A 1 86 ? 8.854 1.166 -7.453 1.00 97.19 86 PHE A N 1
ATOM 656 C CA . PHE A 1 86 ? 9.244 1.535 -8.820 1.00 97.19 86 PHE A CA 1
ATOM 657 C C . PHE A 1 86 ? 10.206 2.726 -8.852 1.00 97.19 86 PHE A C 1
ATOM 659 O O . PHE A 1 86 ? 11.159 2.733 -9.629 1.00 97.19 86 PHE A O 1
ATOM 666 N N . GLN A 1 87 ? 10.005 3.718 -7.985 1.00 94.81 87 GLN A N 1
ATOM 667 C CA . GLN A 1 87 ? 10.932 4.842 -7.860 1.00 94.81 87 GLN A CA 1
ATOM 668 C C . GLN A 1 87 ? 12.298 4.402 -7.322 1.00 94.81 87 GLN A C 1
ATOM 670 O O . GLN A 1 87 ? 13.312 4.845 -7.852 1.00 94.81 87 GLN A O 1
ATOM 675 N N . SER A 1 88 ? 12.347 3.501 -6.336 1.00 95.81 88 SER A N 1
ATOM 676 C CA . SER A 1 88 ? 13.605 2.925 -5.841 1.00 95.81 88 SER A CA 1
ATOM 677 C C . SER A 1 88 ? 14.350 2.140 -6.923 1.00 95.81 88 SER A C 1
ATOM 679 O O . SER A 1 88 ? 15.567 2.267 -7.038 1.00 95.81 88 SER A O 1
ATOM 681 N N . TYR A 1 89 ? 13.627 1.380 -7.752 1.00 96.38 89 TYR A N 1
ATOM 682 C CA . TYR A 1 89 ? 14.211 0.710 -8.916 1.00 96.38 89 TYR A CA 1
ATOM 683 C C . TYR A 1 89 ? 14.815 1.710 -9.902 1.00 96.38 89 TYR A C 1
ATOM 685 O O . TYR A 1 89 ? 15.965 1.548 -10.296 1.00 96.38 89 TYR A O 1
ATOM 693 N N . LEU A 1 90 ? 14.079 2.769 -10.254 1.00 94.00 90 LEU A N 1
ATOM 694 C CA . LEU A 1 90 ? 14.586 3.815 -11.145 1.00 94.00 90 LEU A CA 1
ATOM 695 C C . LEU A 1 90 ? 15.822 4.506 -10.579 1.00 94.00 90 LEU A C 1
ATOM 697 O O . LEU A 1 90 ? 16.797 4.658 -11.300 1.00 94.00 90 LEU A O 1
ATOM 701 N N . GLN A 1 91 ? 15.803 4.886 -9.299 1.00 92.19 91 GLN A N 1
ATOM 702 C CA . GLN A 1 91 ? 16.943 5.528 -8.642 1.00 92.19 91 GLN A CA 1
ATOM 703 C C . GLN A 1 91 ? 18.202 4.665 -8.710 1.00 92.19 91 GLN A C 1
ATOM 705 O O . GLN A 1 91 ? 19.289 5.189 -8.935 1.00 92.19 91 GLN A O 1
ATOM 710 N N . PHE A 1 92 ? 18.061 3.352 -8.532 1.00 93.12 92 PHE A N 1
ATOM 711 C CA . PHE A 1 92 ? 19.170 2.422 -8.698 1.00 93.12 92 PHE A CA 1
ATOM 712 C C . PHE A 1 92 ? 19.595 2.293 -10.168 1.00 93.12 92 PHE A C 1
ATOM 714 O O . PHE A 1 92 ? 20.774 2.408 -10.471 1.00 93.12 92 PHE A O 1
ATOM 721 N N . ALA A 1 93 ? 18.644 2.111 -11.088 1.00 90.50 93 ALA A N 1
ATOM 722 C CA . ALA A 1 93 ? 18.921 1.934 -12.513 1.00 90.50 93 ALA A CA 1
ATOM 723 C C . ALA A 1 93 ? 19.576 3.164 -13.171 1.00 90.50 93 ALA A C 1
ATOM 725 O O . ALA A 1 93 ? 20.259 3.025 -14.180 1.00 90.50 93 ALA A O 1
ATOM 726 N N . THR A 1 94 ? 19.371 4.362 -12.617 1.00 91.81 94 THR A N 1
ATOM 727 C CA . THR A 1 94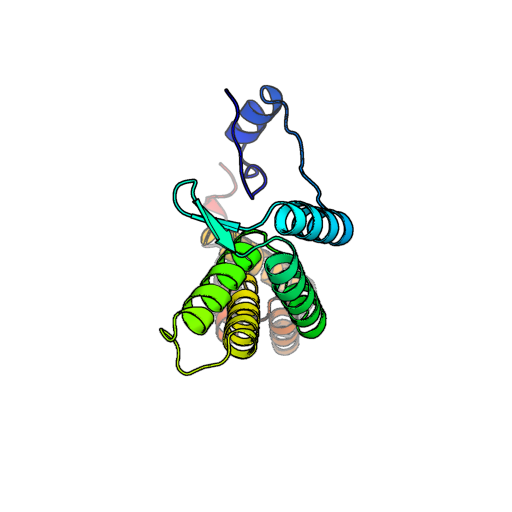 ? 20.005 5.609 -13.074 1.00 91.81 94 THR A CA 1
ATOM 728 C C . THR A 1 94 ? 21.255 5.981 -12.270 1.00 91.81 94 THR A C 1
ATOM 730 O O . THR A 1 94 ? 21.622 7.156 -12.252 1.00 91.81 94 THR A O 1
ATOM 733 N N . ASP A 1 95 ? 21.860 5.031 -11.547 1.00 90.69 95 ASP A N 1
ATOM 734 C CA . ASP A 1 95 ? 23.043 5.225 -10.689 1.00 90.69 95 ASP A CA 1
ATOM 735 C C . ASP A 1 95 ? 22.901 6.372 -9.665 1.00 90.69 95 ASP A C 1
ATOM 737 O O . ASP A 1 95 ? 23.872 6.964 -9.197 1.00 90.69 95 ASP A O 1
ATOM 741 N N . CYS A 1 96 ? 21.665 6.699 -9.281 1.00 84.12 96 CYS A N 1
ATOM 742 C CA . CYS A 1 96 ? 21.351 7.724 -8.282 1.00 84.12 96 CYS A CA 1
ATOM 743 C C . CYS A 1 96 ? 21.295 7.155 -6.854 1.00 84.12 96 CYS A C 1
ATOM 745 O O . CYS A 1 96 ? 21.012 7.888 -5.906 1.00 84.12 96 CYS A O 1
ATOM 747 N N . SER A 1 97 ? 21.550 5.856 -6.688 1.00 85.81 97 SER A N 1
ATOM 748 C CA . SER A 1 97 ? 21.630 5.173 -5.400 1.00 85.81 97 SER A CA 1
ATOM 749 C C . SER A 1 97 ? 22.817 4.219 -5.376 1.00 85.81 97 SER A C 1
ATOM 751 O O . SER A 1 97 ? 23.013 3.436 -6.297 1.00 85.81 97 SER A O 1
ATOM 753 N N . VAL A 1 98 ? 23.562 4.240 -4.270 1.00 88.25 98 VAL A N 1
ATOM 754 C CA . VAL A 1 98 ? 24.625 3.260 -3.988 1.00 88.25 98 VAL A CA 1
ATOM 755 C C . VAL A 1 98 ? 24.033 1.923 -3.527 1.00 88.25 98 VAL A C 1
ATOM 757 O O . VAL A 1 98 ? 24.637 0.871 -3.705 1.00 88.25 98 VAL A O 1
ATOM 760 N N . SER A 1 99 ? 22.847 1.954 -2.912 1.00 91.12 99 SER A N 1
ATOM 761 C CA . SER A 1 99 ? 22.155 0.754 -2.432 1.00 91.12 99 SER A CA 1
ATOM 762 C C . SER A 1 99 ? 21.329 0.119 -3.542 1.00 91.12 99 SER A C 1
ATOM 764 O O . SER A 1 99 ? 20.674 0.830 -4.313 1.00 91.12 99 SER A O 1
ATOM 766 N N . HIS A 1 100 ? 21.324 -1.214 -3.581 1.00 95.69 100 HIS A N 1
ATOM 767 C CA . HIS A 1 100 ? 20.508 -1.978 -4.514 1.00 95.69 100 HIS A CA 1
ATOM 768 C C . HIS A 1 100 ? 19.017 -1.722 -4.256 1.00 95.69 100 HIS A C 1
ATOM 770 O O . HIS A 1 100 ? 18.583 -1.549 -3.116 1.00 95.69 100 HIS A O 1
ATOM 776 N N . TRP A 1 101 ? 18.211 -1.701 -5.317 1.00 96.62 101 TRP A N 1
ATOM 777 C CA . TRP A 1 101 ? 16.787 -1.378 -5.202 1.00 96.62 101 TRP A CA 1
ATOM 778 C C . TRP A 1 101 ? 16.013 -2.363 -4.314 1.00 96.62 101 TRP A C 1
ATOM 780 O O . TRP A 1 101 ? 15.075 -1.946 -3.643 1.00 96.62 101 TRP A O 1
ATOM 790 N N . GLU A 1 102 ? 16.415 -3.637 -4.264 1.00 97.00 102 GLU A N 1
ATOM 791 C CA . GLU A 1 102 ? 15.801 -4.638 -3.373 1.00 97.00 102 GLU A CA 1
ATOM 792 C C . GLU A 1 102 ? 15.960 -4.243 -1.898 1.00 97.00 102 GLU A C 1
ATOM 794 O O . GLU A 1 102 ? 14.992 -4.273 -1.138 1.00 97.00 102 GLU A O 1
ATOM 799 N N . ASP A 1 103 ? 17.139 -3.752 -1.505 1.00 95.75 103 ASP A N 1
ATOM 800 C CA . ASP A 1 103 ? 17.388 -3.296 -0.134 1.00 95.75 103 ASP A CA 1
ATOM 801 C C . ASP A 1 103 ? 16.556 -2.053 0.204 1.00 95.75 103 ASP A C 1
ATOM 803 O O . ASP A 1 103 ? 16.009 -1.938 1.305 1.00 95.75 103 ASP A O 1
ATOM 807 N N . LEU A 1 104 ? 16.415 -1.133 -0.758 1.00 94.88 104 LEU A N 1
ATOM 808 C CA . LEU A 1 104 ? 15.580 0.063 -0.617 1.00 94.88 104 LEU A CA 1
ATOM 809 C C . LEU A 1 104 ? 14.092 -0.290 -0.463 1.00 94.88 104 LEU A C 1
ATOM 811 O O . LEU A 1 104 ? 13.381 0.329 0.340 1.00 94.88 104 LEU A O 1
ATOM 815 N N . VAL A 1 105 ? 13.619 -1.296 -1.203 1.00 95.81 105 VAL A N 1
ATOM 816 C CA . VAL A 1 105 ? 12.253 -1.818 -1.083 1.00 95.81 105 VAL A CA 1
ATOM 817 C C . VAL A 1 105 ? 12.061 -2.472 0.281 1.00 95.81 105 VAL A C 1
ATOM 819 O O . VAL A 1 105 ? 11.129 -2.105 0.996 1.00 95.81 105 VAL A O 1
ATOM 822 N N . ALA A 1 106 ? 12.9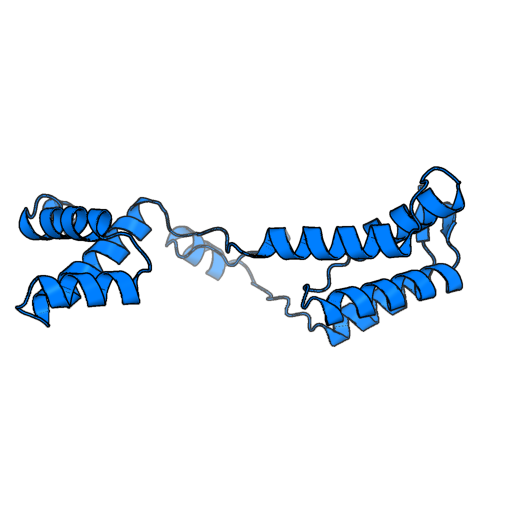69 -3.355 0.700 1.00 94.56 106 ALA A N 1
ATOM 823 C CA . ALA A 1 106 ? 12.902 -4.010 2.004 1.00 94.56 106 ALA A CA 1
ATOM 824 C C . ALA A 1 106 ? 12.930 -3.001 3.168 1.00 94.56 106 ALA A C 1
ATOM 826 O O . ALA A 1 106 ? 12.223 -3.171 4.166 1.00 94.56 106 ALA A O 1
ATOM 827 N N . ALA A 1 107 ? 13.723 -1.930 3.057 1.00 93.06 107 ALA A N 1
ATOM 828 C CA . ALA A 1 107 ? 13.736 -0.838 4.028 1.00 93.06 107 ALA A CA 1
ATOM 829 C C . ALA A 1 107 ? 12.393 -0.087 4.060 1.00 93.06 107 ALA A C 1
ATOM 831 O O . ALA A 1 107 ? 11.849 0.157 5.138 1.00 93.06 107 ALA A O 1
ATOM 832 N N . SER A 1 108 ? 11.820 0.207 2.890 1.00 92.25 108 SER A N 1
ATOM 833 C CA . SER A 1 108 ? 10.522 0.885 2.771 1.00 92.25 108 SER A CA 1
ATOM 834 C C . SER A 1 108 ? 9.363 0.055 3.333 1.00 92.25 108 SER A C 1
ATOM 836 O O . SER A 1 108 ? 8.478 0.607 3.981 1.00 92.25 108 SER A O 1
ATOM 838 N N . VAL A 1 109 ? 9.370 -1.266 3.132 1.00 93.62 109 VAL A N 1
ATOM 839 C CA . VAL A 1 109 ? 8.376 -2.193 3.706 1.00 93.62 109 VAL A CA 1
ATOM 840 C C . VAL A 1 109 ? 8.460 -2.200 5.236 1.00 93.62 109 VAL A C 1
ATOM 842 O O . VAL A 1 109 ? 7.443 -2.106 5.929 1.00 93.62 109 VAL A O 1
ATOM 845 N N . ARG A 1 110 ? 9.679 -2.257 5.786 1.00 90.56 110 ARG A N 1
ATOM 846 C CA . ARG A 1 110 ? 9.904 -2.196 7.239 1.00 90.56 110 ARG A CA 1
ATOM 847 C C . ARG A 1 110 ? 9.426 -0.872 7.836 1.00 90.56 110 ARG A C 1
ATOM 849 O O . ARG A 1 110 ? 8.764 -0.878 8.870 1.00 90.56 110 ARG A O 1
ATOM 856 N N . GLU A 1 111 ? 9.705 0.245 7.169 1.00 87.56 111 GLU A N 1
ATOM 857 C CA . GLU A 1 111 ? 9.214 1.571 7.559 1.00 87.56 111 GLU A CA 1
ATOM 858 C C . GLU A 1 111 ? 7.677 1.637 7.544 1.00 87.56 111 GLU A C 1
ATOM 860 O O . GLU A 1 111 ? 7.063 2.070 8.522 1.00 87.56 111 GLU A O 1
ATOM 865 N N . ALA A 1 112 ? 7.040 1.140 6.478 1.00 84.94 112 ALA A N 1
ATOM 866 C CA . ALA A 1 112 ? 5.582 1.104 6.360 1.00 84.94 112 ALA A CA 1
ATOM 867 C C . ALA A 1 112 ? 4.933 0.291 7.492 1.00 84.94 112 ALA A C 1
ATOM 869 O O . ALA A 1 112 ? 3.937 0.718 8.076 1.00 84.94 112 ALA A O 1
ATOM 870 N N . THR A 1 113 ? 5.552 -0.824 7.885 1.00 78.94 113 THR A N 1
ATOM 871 C CA . THR A 1 113 ? 5.085 -1.661 9.003 1.00 78.94 113 THR A CA 1
ATOM 872 C C . THR A 1 113 ? 5.076 -0.895 10.337 1.00 78.94 113 THR A C 1
ATOM 874 O O . THR A 1 113 ? 4.211 -1.120 11.186 1.00 78.94 113 THR A O 1
ATOM 877 N N . CYS A 1 114 ? 5.997 0.054 10.533 1.00 62.66 114 CYS A N 1
ATOM 878 C CA . CYS A 1 114 ? 6.051 0.878 11.742 1.00 62.66 114 CYS A CA 1
ATOM 879 C C . CYS A 1 114 ? 4.928 1.929 11.805 1.00 62.66 114 CYS A C 1
ATOM 881 O O . CYS A 1 114 ? 4.456 2.242 12.900 1.00 62.66 114 CYS A O 1
ATOM 883 N N . HIS A 1 115 ? 4.459 2.437 10.660 1.00 55.94 115 HIS A N 1
ATOM 884 C CA . HIS A 1 115 ? 3.434 3.486 10.604 1.00 55.94 115 HIS A CA 1
ATOM 885 C C . HIS A 1 115 ? 2.018 3.010 10.970 1.00 55.94 115 HIS A C 1
ATOM 887 O O . HIS A 1 115 ? 1.216 3.819 11.434 1.00 55.94 115 HIS A O 1
ATOM 893 N N . PHE A 1 116 ? 1.714 1.713 10.845 1.00 50.84 116 PHE A N 1
ATOM 894 C CA . PHE A 1 116 ? 0.385 1.161 11.157 1.00 50.84 116 PHE A CA 1
ATOM 895 C C . PHE A 1 116 ? 0.222 0.645 12.595 1.00 50.84 116 PHE A C 1
ATOM 897 O O . PHE A 1 116 ? -0.877 0.256 12.981 1.00 50.84 116 PHE A O 1
ATOM 904 N N . ARG A 1 117 ? 1.277 0.653 13.424 1.00 44.62 117 ARG A N 1
ATOM 905 C CA . ARG A 1 117 ? 1.234 0.046 14.773 1.00 44.62 117 ARG A CA 1
ATOM 906 C C . ARG A 1 117 ? 0.311 0.738 15.775 1.00 44.62 117 ARG A C 1
ATOM 908 O O . ARG A 1 117 ? 0.039 0.174 16.829 1.00 44.62 117 ARG A O 1
ATOM 915 N N . HIS A 1 118 ? -0.144 1.948 15.479 1.00 42.19 118 HIS A N 1
ATOM 916 C CA . HIS A 1 118 ? -1.055 2.675 16.346 1.00 42.19 118 HIS A CA 1
ATOM 917 C C . HIS A 1 118 ? -2.289 3.019 15.524 1.00 42.19 118 HIS A C 1
ATOM 919 O O . HIS A 1 118 ? -2.237 3.908 14.672 1.00 42.19 118 HIS A O 1
ATOM 925 N N . GLU A 1 119 ? -3.408 2.341 15.790 1.00 43.75 119 GLU A N 1
ATOM 926 C CA . GLU A 1 119 ? -4.712 2.911 15.466 1.00 43.75 119 GLU A CA 1
ATOM 927 C C . GLU A 1 119 ? -4.695 4.356 15.968 1.00 43.75 119 GLU A C 1
ATOM 929 O O . GLU A 1 119 ? -4.381 4.611 17.137 1.00 43.75 119 GLU A O 1
ATOM 934 N N . ALA A 1 120 ? -4.957 5.318 15.083 1.00 46.59 120 ALA A N 1
ATOM 935 C CA . ALA A 1 120 ? -5.165 6.691 15.506 1.00 46.59 120 ALA A CA 1
ATOM 936 C C . ALA A 1 120 ? -6.326 6.658 16.502 1.00 46.59 120 ALA A C 1
ATOM 938 O O . ALA A 1 120 ? -7.473 6.490 16.103 1.00 46.59 120 ALA A O 1
ATOM 939 N N . ASN A 1 121 ? -5.997 6.715 17.792 1.00 47.28 121 ASN A N 1
ATOM 940 C CA . ASN A 1 121 ? -6.918 6.458 18.887 1.00 47.28 121 ASN A CA 1
ATOM 941 C C . ASN A 1 121 ? -8.032 7.511 18.807 1.00 47.28 121 ASN A C 1
ATOM 943 O O . ASN A 1 121 ? -7.816 8.677 19.130 1.00 47.28 121 ASN A O 1
ATOM 947 N N . THR A 1 122 ? -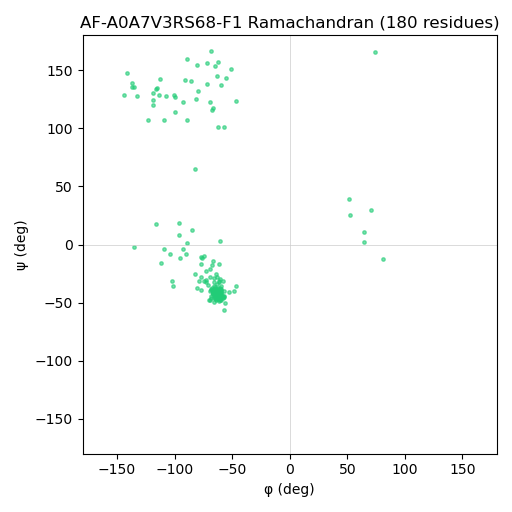9.185 7.111 18.271 1.00 48.00 122 THR A N 1
ATOM 948 C CA . THR A 1 122 ? -10.299 7.999 17.895 1.00 48.00 122 THR A CA 1
ATOM 949 C C . THR A 1 122 ? -11.095 8.482 19.098 1.00 48.00 122 THR A C 1
ATOM 951 O O . THR A 1 122 ? -11.910 9.394 18.975 1.00 48.00 122 THR A O 1
ATOM 954 N N . ALA A 1 123 ? -10.862 7.895 20.271 1.00 54.97 123 ALA A N 1
ATOM 955 C CA . ALA A 1 123 ? -11.478 8.348 21.499 1.00 54.97 123 ALA A CA 1
ATOM 956 C C . ALA A 1 123 ? -10.906 9.719 21.882 1.00 54.97 123 ALA A C 1
ATOM 958 O O . ALA A 1 123 ? -9.696 9.868 22.100 1.00 54.97 123 ALA A O 1
ATOM 959 N N . SER A 1 124 ? -11.792 10.713 22.015 1.00 57.88 124 SER A N 1
ATOM 960 C CA . SER A 1 124 ? -11.428 12.013 22.577 1.00 57.88 124 SER A CA 1
ATOM 961 C C . SER A 1 124 ? -10.697 11.812 23.918 1.00 57.88 124 SER A C 1
ATOM 963 O O . SER A 1 124 ? -10.910 10.805 24.610 1.00 57.88 124 SER A O 1
ATOM 965 N N . PRO A 1 125 ? -9.794 12.725 24.320 1.00 63.06 125 PRO A N 1
ATOM 966 C CA . PRO A 1 125 ? -9.162 12.667 25.639 1.00 63.06 125 PRO A CA 1
ATOM 967 C C . PRO A 1 125 ? -10.168 12.426 26.778 1.00 63.06 125 PRO A C 1
ATOM 969 O O . PRO A 1 125 ? -9.882 11.655 27.694 1.00 63.06 125 PRO A O 1
ATOM 972 N N . GLU A 1 126 ? -11.365 13.000 26.659 1.00 68.06 126 GLU A N 1
ATOM 973 C CA . GLU A 1 126 ? -12.483 12.838 27.589 1.00 68.06 126 GLU A CA 1
ATOM 974 C C . GLU A 1 126 ? -13.098 11.436 27.533 1.00 68.06 126 GLU A C 1
ATOM 976 O O . GLU A 1 126 ? -13.200 10.783 28.570 1.00 68.06 126 GLU A O 1
ATOM 981 N N . ALA A 1 127 ? -13.391 10.900 26.344 1.00 69.44 127 ALA A N 1
ATOM 982 C CA . ALA A 1 127 ? -13.914 9.541 26.186 1.00 69.44 127 ALA A CA 1
ATOM 983 C C . ALA A 1 127 ? -12.943 8.480 26.741 1.00 69.44 127 ALA A C 1
ATOM 985 O O . ALA A 1 127 ? -13.359 7.497 27.359 1.00 69.44 127 ALA A O 1
ATOM 986 N N . ARG A 1 128 ? -11.627 8.704 26.601 1.00 70.25 128 ARG A N 1
ATOM 987 C CA . ARG A 1 128 ? -10.592 7.847 27.210 1.00 70.25 128 ARG A CA 1
ATOM 988 C C . ARG A 1 128 ? -10.604 7.935 28.732 1.00 70.25 128 ARG A C 1
ATOM 990 O O . ARG A 1 128 ? -10.465 6.908 29.399 1.00 70.25 128 ARG A O 1
ATOM 997 N N . LYS A 1 129 ? -10.775 9.141 29.280 1.00 78.00 129 LYS A N 1
ATOM 998 C CA . LYS A 1 129 ? -10.887 9.361 30.725 1.00 78.00 129 LYS A CA 1
ATOM 999 C C . LYS A 1 129 ? -12.135 8.664 31.273 1.00 78.00 129 LYS A C 1
ATOM 1001 O O . LYS A 1 129 ? -12.020 7.925 32.245 1.00 78.00 129 LYS A O 1
ATOM 1006 N N . THR A 1 130 ? -13.288 8.809 30.620 1.00 77.94 130 THR A N 1
ATOM 1007 C CA . THR A 1 130 ? -14.552 8.157 31.006 1.00 77.94 130 THR A CA 1
ATOM 1008 C C . THR A 1 130 ? -14.464 6.637 30.939 1.00 77.94 130 THR A C 1
ATOM 1010 O O . THR A 1 130 ? -14.771 5.975 31.924 1.00 77.94 130 THR A O 1
ATOM 1013 N N . ARG A 1 131 ? -13.930 6.065 29.852 1.00 79.38 131 ARG A N 1
ATOM 1014 C CA . ARG A 1 131 ? -13.746 4.608 29.743 1.00 79.38 131 ARG A CA 1
ATOM 1015 C C . ARG A 1 131 ? -12.877 4.051 30.872 1.00 79.38 131 ARG A C 1
ATOM 1017 O O . ARG A 1 131 ? -13.230 3.043 31.473 1.00 79.38 131 ARG A O 1
ATOM 1024 N N . ARG A 1 132 ? -11.758 4.711 31.186 1.00 81.44 132 ARG A N 1
ATOM 1025 C CA . ARG A 1 132 ? -10.869 4.287 32.281 1.00 81.44 132 ARG A CA 1
ATOM 1026 C C . ARG A 1 132 ? -11.528 4.423 33.652 1.00 81.44 132 ARG 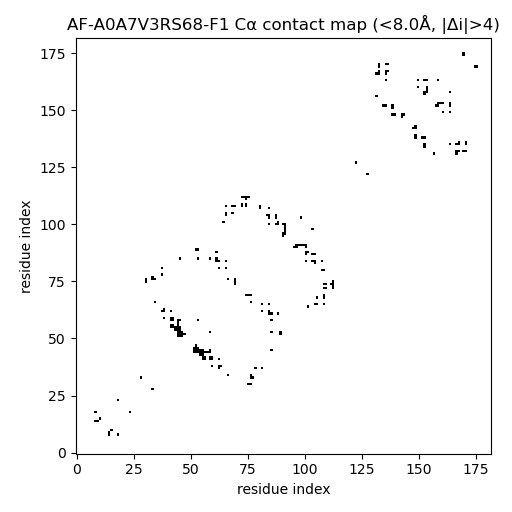A C 1
ATOM 1028 O O . ARG A 1 132 ? -11.371 3.527 34.473 1.00 81.44 132 ARG A O 1
ATOM 1035 N N . ARG A 1 133 ? -12.297 5.492 33.886 1.00 80.44 133 ARG A N 1
ATOM 1036 C CA . ARG A 1 133 ? -13.097 5.664 35.112 1.00 80.44 133 ARG A CA 1
ATOM 1037 C C . ARG A 1 133 ? -14.119 4.541 35.279 1.00 80.44 133 ARG A C 1
ATOM 1039 O O . ARG A 1 133 ? -14.186 3.960 36.355 1.00 80.44 133 ARG A O 1
ATOM 1046 N N . ASN A 1 134 ? -14.833 4.186 34.212 1.00 82.25 134 ASN A N 1
ATOM 1047 C CA . ASN A 1 134 ? -15.816 3.103 34.246 1.00 82.25 134 ASN A CA 1
ATOM 1048 C C . ASN A 1 134 ? -15.165 1.766 34.604 1.00 82.25 134 ASN A C 1
ATOM 1050 O O . ASN A 1 134 ? -15.695 1.051 35.441 1.00 82.25 134 ASN A O 1
ATOM 1054 N N . VAL A 1 135 ? -13.981 1.469 34.055 1.00 84.56 135 VAL A N 1
ATOM 1055 C CA . VAL A 1 135 ? -13.219 0.263 34.423 1.00 84.56 135 VAL A CA 1
ATOM 1056 C C . VAL A 1 135 ? -12.829 0.273 35.906 1.00 84.56 135 VAL A C 1
ATOM 1058 O O . VAL A 1 135 ? -12.987 -0.740 36.578 1.00 84.56 135 VAL A O 1
ATOM 1061 N N . VAL A 1 136 ? -12.369 1.408 36.449 1.00 86.75 136 VAL A N 1
ATOM 1062 C CA . VAL A 1 136 ? -12.059 1.514 37.889 1.00 86.75 136 VAL A CA 1
ATOM 1063 C C . VAL A 1 136 ? -13.311 1.324 38.751 1.00 86.75 136 VAL A C 1
ATOM 1065 O O . VAL A 1 136 ? -13.256 0.585 39.730 1.00 86.75 136 VAL A O 1
ATOM 1068 N N . ARG A 1 137 ? -14.440 1.940 38.380 1.00 84.38 137 ARG A N 1
ATOM 1069 C CA . ARG A 1 137 ? -15.731 1.797 39.074 1.00 84.38 137 ARG A CA 1
ATOM 1070 C C . ARG A 1 137 ? -16.182 0.332 39.113 1.00 84.38 137 ARG A C 1
ATOM 1072 O O . ARG A 1 137 ? -16.553 -0.166 40.171 1.00 84.38 137 ARG A O 1
ATOM 1079 N N . ASP A 1 138 ? -16.058 -0.367 37.987 1.00 85.19 138 ASP A N 1
ATOM 1080 C CA . ASP A 1 138 ? -16.395 -1.789 37.861 1.00 85.19 138 ASP A CA 1
ATOM 1081 C C . ASP A 1 138 ? -15.495 -2.684 38.729 1.00 85.19 138 ASP A C 1
ATOM 1083 O O . ASP A 1 138 ? -15.966 -3.634 39.353 1.00 85.19 138 ASP A O 1
ATOM 1087 N N . ILE A 1 139 ? -14.197 -2.373 38.792 1.00 86.94 139 ILE A N 1
ATOM 1088 C CA . ILE A 1 139 ? -13.213 -3.105 39.601 1.00 86.94 139 ILE A CA 1
ATOM 1089 C C . ILE A 1 139 ? -13.467 -2.902 41.102 1.00 86.94 139 ILE A C 1
ATOM 1091 O O . ILE A 1 139 ? -13.456 -3.876 41.854 1.00 86.94 139 ILE A O 1
ATOM 1095 N N . ILE A 1 140 ? -13.744 -1.666 41.536 1.00 86.19 140 ILE A N 1
ATOM 1096 C CA . ILE A 1 140 ? -14.069 -1.353 42.938 1.00 86.19 140 ILE A CA 1
ATOM 1097 C C . ILE A 1 140 ? -15.359 -2.062 43.373 1.00 86.19 140 ILE A C 1
ATOM 1099 O O . ILE A 1 140 ? -15.433 -2.552 44.495 1.00 86.19 140 ILE A O 1
ATOM 1103 N N . GLY A 1 141 ? -16.352 -2.168 42.483 1.00 81.56 141 GLY A N 1
ATOM 1104 C CA . GLY A 1 141 ? -17.599 -2.882 42.770 1.00 81.56 141 GLY A CA 1
ATOM 1105 C C . GLY A 1 141 ? -17.452 -4.405 42.889 1.00 81.56 141 GLY A C 1
ATOM 1106 O O . GLY A 1 141 ? -18.312 -5.048 43.484 1.00 81.56 141 GLY A O 1
ATOM 1107 N N . LYS A 1 142 ? -16.382 -4.992 42.333 1.00 81.56 142 LYS A N 1
ATOM 1108 C CA . LYS A 1 142 ? -16.175 -6.452 42.268 1.00 81.56 142 LYS A CA 1
ATOM 1109 C C . LYS A 1 142 ? -15.190 -6.987 43.303 1.00 81.56 142 LYS A C 1
ATOM 1111 O O . LYS A 1 142 ? -15.324 -8.132 43.722 1.00 81.56 142 LYS A O 1
ATOM 1116 N N . VAL A 1 143 ? -14.191 -6.195 43.689 1.00 84.38 143 VAL A N 1
ATOM 1117 C CA . VAL A 1 143 ? -13.074 -6.651 44.526 1.00 84.38 143 VAL A CA 1
ATOM 1118 C C . VAL A 1 143 ? -12.837 -5.652 45.648 1.00 84.38 143 VAL A C 1
ATOM 1120 O O . VAL A 1 143 ? -12.664 -4.467 45.384 1.00 84.38 143 VAL A O 1
ATOM 1123 N N . ALA A 1 144 ? -12.798 -6.120 46.898 1.00 77.75 144 ALA A N 1
ATOM 1124 C CA . ALA A 1 144 ? -12.574 -5.265 48.068 1.00 77.75 144 ALA A CA 1
ATOM 1125 C C . ALA A 1 144 ? -11.083 -4.966 48.330 1.00 77.75 144 ALA A C 1
ATOM 1127 O O . ALA A 1 144 ? -10.762 -3.938 48.927 1.00 77.75 144 ALA A O 1
ATOM 1128 N N . ASP A 1 145 ? -10.169 -5.835 47.881 1.00 88.06 145 ASP A N 1
ATOM 1129 C CA . ASP A 1 145 ? -8.732 -5.670 48.116 1.00 88.06 145 ASP A CA 1
ATOM 1130 C C . ASP A 1 145 ? -8.073 -4.690 47.133 1.00 88.06 145 ASP A C 1
ATOM 1132 O O . ASP A 1 145 ? -8.120 -4.851 45.914 1.00 88.06 145 ASP A O 1
ATOM 1136 N N . ALA A 1 146 ? -7.391 -3.678 47.669 1.00 78.88 146 ALA A N 1
ATOM 1137 C CA . ALA A 1 146 ? -6.800 -2.600 46.878 1.00 78.88 146 ALA A CA 1
ATOM 1138 C C . ALA A 1 146 ? -5.614 -3.055 46.010 1.00 78.88 146 ALA A C 1
ATOM 1140 O O . ALA A 1 146 ? -5.347 -2.451 44.968 1.00 78.88 146 ALA A O 1
ATOM 1141 N N . LYS A 1 147 ? -4.891 -4.098 46.432 1.00 81.81 147 LYS A N 1
ATOM 1142 C CA . LYS A 1 147 ? -3.730 -4.612 45.698 1.00 81.81 147 LYS A CA 1
ATOM 1143 C C . LYS A 1 147 ? -4.175 -5.438 44.494 1.00 81.81 147 LYS A C 1
ATOM 1145 O O . LYS A 1 147 ? -3.598 -5.315 43.415 1.00 81.81 147 LYS A O 1
ATOM 1150 N N . GLU A 1 148 ? -5.233 -6.217 44.667 1.00 83.62 148 GLU A N 1
ATOM 1151 C CA . GLU A 1 148 ? -5.874 -6.972 43.595 1.00 83.62 148 GLU A CA 1
ATOM 1152 C C . GLU A 1 148 ? -6.575 -6.052 4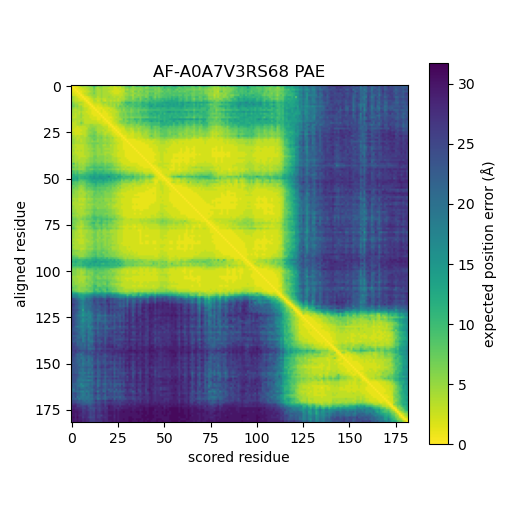2.573 1.00 83.62 148 GLU A C 1
ATOM 1154 O O . GLU A 1 148 ? -6.431 -6.250 41.365 1.00 83.62 148 GLU A O 1
ATOM 1159 N N . GLN A 1 149 ? -7.216 -4.963 43.026 1.00 85.75 149 GLN A N 1
ATOM 1160 C CA . GLN A 1 149 ? -7.778 -3.929 42.139 1.00 85.75 149 GLN A CA 1
ATOM 1161 C C . GLN A 1 149 ? -6.719 -3.315 41.197 1.00 85.75 149 GLN A C 1
ATOM 1163 O O . GLN A 1 149 ? -6.968 -3.138 40.002 1.00 85.75 149 GLN A O 1
ATOM 1168 N N . GLU A 1 150 ? -5.530 -2.995 41.722 1.00 86.81 150 GLU A N 1
ATOM 1169 C CA . GLU A 1 150 ? -4.425 -2.407 40.949 1.00 86.81 150 GLU A CA 1
ATOM 1170 C C . GLU A 1 150 ? -3.933 -3.356 39.844 1.00 86.81 150 GLU A C 1
ATOM 1172 O O . GLU A 1 150 ? -3.703 -2.939 38.701 1.00 86.81 150 GLU A O 1
ATOM 1177 N N . GLN A 1 151 ? -3.784 -4.639 40.180 1.00 84.62 151 GLN A N 1
ATOM 1178 C CA . GLN A 1 151 ? -3.327 -5.663 39.242 1.00 84.62 151 GLN A CA 1
ATOM 1179 C C . GLN A 1 151 ? -4.340 -5.871 38.117 1.00 84.62 151 GLN A C 1
ATOM 1181 O O . GLN A 1 151 ? -3.957 -5.856 36.946 1.00 84.62 151 GLN A O 1
ATOM 1186 N N . LEU A 1 152 ? -5.628 -5.975 38.457 1.00 84.75 152 LEU A N 1
ATOM 1187 C CA . LEU A 1 152 ? -6.704 -6.118 37.477 1.00 84.75 152 LEU A CA 1
ATOM 1188 C C . LEU A 1 152 ? -6.793 -4.904 36.547 1.00 84.75 152 LEU A C 1
ATOM 1190 O O . LEU A 1 152 ? -6.917 -5.068 35.334 1.00 84.75 152 LEU A O 1
ATOM 1194 N N . TYR A 1 153 ? -6.650 -3.686 37.076 1.00 84.12 153 TYR A N 1
ATOM 1195 C CA . TYR A 1 153 ? -6.676 -2.475 36.255 1.00 84.12 153 TYR A CA 1
ATOM 1196 C C . TYR A 1 153 ? -5.494 -2.409 35.284 1.00 84.12 153 TYR A C 1
ATOM 1198 O O . TYR A 1 153 ? -5.670 -2.097 34.102 1.00 84.12 153 TYR A O 1
ATOM 1206 N N . THR A 1 154 ? -4.291 -2.728 35.765 1.00 85.62 154 THR A N 1
ATOM 1207 C CA . THR A 1 154 ? -3.067 -2.717 34.951 1.00 85.62 154 THR A CA 1
ATOM 1208 C C . THR A 1 154 ? -3.144 -3.766 33.840 1.00 85.62 154 THR A C 1
ATOM 1210 O O . THR A 1 154 ? -2.796 -3.471 32.698 1.00 85.62 154 THR A O 1
ATOM 1213 N N . GLN A 1 155 ? -3.675 -4.956 34.138 1.00 83.56 155 GLN A N 1
ATOM 1214 C CA . GLN A 1 155 ? -3.893 -6.015 33.148 1.00 83.56 155 GLN A CA 1
ATOM 1215 C C . GLN A 1 155 ? -4.965 -5.647 32.111 1.00 83.56 155 GLN A C 1
ATOM 1217 O O . GLN A 1 155 ? -4.777 -5.907 30.927 1.00 83.56 155 GLN A O 1
ATOM 1222 N N . GLN A 1 156 ? -6.070 -5.015 32.522 1.00 80.06 156 GLN A N 1
ATOM 1223 C CA . GLN A 1 156 ? -7.182 -4.692 31.617 1.00 80.06 156 GLN A CA 1
ATOM 1224 C C . GLN A 1 156 ? -6.941 -3.455 30.745 1.00 80.06 156 GLN A C 1
ATOM 1226 O O . GLN A 1 156 ? -7.472 -3.367 29.639 1.00 80.06 156 GLN A O 1
ATOM 1231 N N . THR A 1 157 ? -6.183 -2.473 31.236 1.00 78.44 157 THR A N 1
ATOM 1232 C CA . THR A 1 157 ? -6.011 -1.181 30.546 1.00 78.44 157 THR A CA 1
ATOM 1233 C C . THR A 1 157 ? -4.606 -0.950 29.999 1.00 78.44 157 THR A C 1
ATOM 1235 O O . THR A 1 157 ? -4.425 -0.038 29.189 1.00 78.44 157 THR A O 1
ATOM 1238 N N . GLY A 1 158 ? -3.609 -1.721 30.449 1.00 79.38 158 GLY A N 1
ATOM 1239 C CA . GLY A 1 158 ? -2.194 -1.497 30.136 1.00 79.38 158 GLY A CA 1
ATOM 1240 C C . GLY A 1 158 ? -1.636 -0.178 30.688 1.00 79.38 158 GLY A C 1
ATOM 1241 O O . GLY A 1 158 ? -0.554 0.249 30.288 1.00 79.38 158 GLY A O 1
ATOM 1242 N N . ALA A 1 159 ? -2.380 0.513 31.560 1.00 81.44 159 ALA A N 1
ATOM 1243 C CA . ALA A 1 159 ? -1.998 1.803 32.122 1.00 81.44 159 ALA A CA 1
ATOM 1244 C C . ALA A 1 159 ? -1.181 1.649 33.414 1.00 81.44 159 ALA A C 1
ATOM 1246 O O . ALA A 1 159 ? -1.216 0.619 34.081 1.00 81.44 159 ALA A O 1
ATOM 1247 N N . SER A 1 160 ? -0.431 2.693 33.776 1.00 83.69 160 SER A N 1
ATOM 1248 C CA . SER A 1 160 ? 0.454 2.655 34.941 1.00 83.69 160 SER A CA 1
ATOM 1249 C C . SER A 1 160 ? -0.308 2.681 36.269 1.00 83.69 160 SER A C 1
ATOM 1251 O O . SER A 1 160 ? -1.397 3.247 36.382 1.00 83.69 160 SER A O 1
ATOM 1253 N N . ARG A 1 161 ? 0.339 2.172 37.323 1.00 85.06 161 ARG A N 1
ATOM 1254 C CA . ARG A 1 161 ? -0.125 2.244 38.718 1.00 85.06 161 ARG A CA 1
ATOM 1255 C C . ARG A 1 161 ? -0.568 3.649 39.147 1.00 85.06 161 ARG A C 1
ATOM 1257 O O . ARG A 1 161 ? -1.568 3.810 39.837 1.00 85.06 161 ARG A O 1
ATOM 1264 N N . ALA A 1 162 ? 0.157 4.683 38.724 1.00 84.06 162 ALA A N 1
ATOM 1265 C CA . ALA A 1 162 ? -0.191 6.068 39.041 1.00 84.06 162 ALA A CA 1
ATOM 1266 C C . ALA A 1 162 ? -1.514 6.512 38.384 1.00 84.06 162 ALA A C 1
ATOM 1268 O O . ALA A 1 162 ? -2.251 7.308 38.965 1.00 84.06 162 ALA A O 1
ATOM 1269 N N . ASP A 1 163 ? -1.836 5.987 37.194 1.00 85.06 163 ASP A N 1
ATOM 1270 C CA . ASP A 1 163 ? -3.112 6.252 36.522 1.00 85.06 163 ASP A CA 1
ATOM 1271 C C . ASP A 1 163 ? -4.283 5.643 37.302 1.00 85.06 163 ASP A C 1
ATOM 1273 O O . ASP A 1 163 ? -5.300 6.314 37.467 1.00 85.06 163 ASP A O 1
ATOM 1277 N N . PHE A 1 164 ? -4.111 4.436 37.855 1.00 86.62 164 PHE A N 1
ATOM 1278 C CA . PHE A 1 164 ? -5.117 3.780 38.697 1.00 86.62 164 PHE A CA 1
ATOM 1279 C C . PHE A 1 164 ? -5.501 4.637 39.908 1.00 86.62 164 PHE A C 1
ATOM 1281 O O . PHE A 1 164 ? -6.667 4.996 40.053 1.00 86.62 164 PHE A O 1
ATOM 1288 N N . PHE A 1 165 ? -4.535 5.034 40.746 1.00 85.50 165 PHE A N 1
ATOM 1289 C CA . PHE A 1 165 ? -4.830 5.819 41.954 1.00 85.50 165 PHE A CA 1
ATOM 1290 C C . PHE A 1 165 ? -5.429 7.192 41.640 1.00 85.50 165 PHE A C 1
ATOM 1292 O O . PHE A 1 165 ? -6.297 7.671 42.368 1.00 85.50 165 PHE A O 1
ATOM 1299 N N . ARG A 1 166 ? -5.009 7.814 40.532 1.00 82.88 166 ARG A N 1
ATOM 1300 C CA . ARG A 1 166 ? -5.596 9.072 40.061 1.00 82.88 166 ARG A CA 1
ATOM 1301 C C . ARG A 1 166 ? -7.064 8.894 39.672 1.00 82.88 166 ARG A C 1
ATOM 1303 O O . ARG A 1 166 ? -7.892 9.696 40.082 1.00 82.88 166 ARG A O 1
ATOM 1310 N N . ARG A 1 167 ? -7.395 7.849 38.908 1.00 85.50 167 ARG A N 1
ATOM 1311 C CA . ARG A 1 167 ? -8.774 7.558 38.484 1.00 85.50 167 ARG A CA 1
ATOM 1312 C C . ARG A 1 167 ? -9.650 7.063 39.640 1.00 85.50 167 ARG A C 1
ATOM 1314 O O . ARG A 1 167 ? -10.812 7.432 39.694 1.00 85.50 167 ARG A O 1
ATOM 1321 N N . LYS A 1 168 ? -9.096 6.296 40.583 1.00 85.00 168 LYS A N 1
ATOM 1322 C CA . LYS A 1 168 ? -9.780 5.863 41.812 1.00 85.00 168 LYS A CA 1
ATOM 1323 C C . LYS A 1 168 ? -10.196 7.054 42.670 1.00 85.00 168 LYS A C 1
ATOM 1325 O O . LYS A 1 168 ? -11.359 7.142 43.035 1.00 85.00 168 LYS A O 1
ATOM 1330 N N . ARG A 1 169 ? -9.294 8.021 42.874 1.00 85.69 169 ARG A N 1
ATOM 1331 C CA . ARG A 1 169 ? -9.620 9.268 43.580 1.00 85.69 169 ARG A CA 1
ATOM 1332 C C . ARG A 1 169 ? -10.740 10.051 42.890 1.00 85.69 169 ARG A C 1
ATOM 1334 O O . ARG A 1 169 ? -11.609 10.559 43.575 1.00 85.69 169 ARG A O 1
ATOM 1341 N N . GLU A 1 170 ? -10.732 10.115 41.558 1.00 82.25 170 GLU A N 1
ATOM 1342 C CA . GLU A 1 170 ? -11.795 10.777 40.780 1.00 82.25 170 GLU A CA 1
ATOM 1343 C C . GLU A 1 170 ? -13.159 10.073 40.887 1.00 82.25 170 GLU A C 1
ATOM 1345 O O . GLU A 1 170 ? -14.185 10.726 40.737 1.00 82.25 170 GLU A O 1
ATOM 1350 N N . VAL A 1 171 ? -13.184 8.753 41.105 1.00 83.94 171 VAL A N 1
ATOM 1351 C CA . VAL A 1 171 ? -14.426 7.988 41.320 1.00 83.94 171 VAL A CA 1
ATOM 1352 C C . VAL A 1 171 ? -14.911 8.127 42.766 1.00 83.94 171 VAL A C 1
ATOM 1354 O O . VAL A 1 171 ? -16.110 8.220 42.993 1.00 83.94 171 VAL A O 1
ATOM 1357 N N . GLU A 1 172 ? -13.996 8.165 43.737 1.00 81.88 172 GLU A N 1
ATOM 1358 C CA . GLU A 1 172 ? -14.312 8.325 45.164 1.00 81.88 172 GLU A CA 1
ATOM 1359 C C . GLU A 1 172 ? -14.718 9.761 45.534 1.00 81.88 172 GLU A C 1
ATOM 1361 O O . GLU A 1 172 ? -15.521 9.940 46.446 1.00 81.88 172 GLU A O 1
ATOM 1366 N N . SER A 1 173 ? -14.186 10.784 44.851 1.00 78.31 173 SER A N 1
ATOM 1367 C CA . SER A 1 173 ? -14.484 12.191 45.160 1.00 78.31 173 SER A CA 1
ATOM 1368 C C . SER A 1 173 ? -15.844 12.668 44.649 1.00 78.31 173 SER A C 1
ATOM 1370 O O . SER A 1 173 ? -16.304 13.717 45.089 1.00 78.31 173 SER A O 1
ATOM 1372 N N . GLY A 1 174 ? -16.482 11.947 43.721 1.00 64.38 174 GLY A N 1
ATOM 1373 C CA . GLY A 1 174 ? -17.788 12.318 43.159 1.00 64.38 174 GLY A CA 1
ATOM 1374 C C . GLY A 1 174 ? -17.810 13.628 42.352 1.00 64.38 174 GLY A C 1
ATOM 1375 O O . GLY A 1 174 ? -18.859 13.998 41.842 1.00 64.38 174 GLY A O 1
ATOM 1376 N N . GLU A 1 175 ? -16.667 14.306 42.173 1.00 55.72 175 GLU A N 1
ATOM 1377 C CA . GLU A 1 175 ? -16.511 15.651 41.571 1.00 55.72 175 GLU A CA 1
ATOM 1378 C C . GLU A 1 175 ? -16.982 15.791 40.106 1.00 55.72 175 GLU A C 1
ATOM 1380 O O . GLU A 1 175 ? -16.813 16.847 39.502 1.00 55.72 175 GLU A O 1
ATOM 1385 N N . PHE A 1 176 ? -17.539 14.743 39.498 1.00 54.50 176 PHE A N 1
ATOM 1386 C CA . PHE A 1 176 ? -17.878 14.716 38.074 1.00 54.50 176 PHE A CA 1
ATOM 1387 C C . PHE A 1 176 ? -19.257 14.127 37.742 1.00 54.50 176 PHE A C 1
ATOM 1389 O O . PHE A 1 176 ? -19.603 14.133 36.563 1.00 54.50 176 PHE A O 1
ATOM 1396 N N . ASP A 1 177 ? -20.042 13.642 38.713 1.00 51.84 177 ASP A N 1
ATOM 1397 C CA . ASP A 1 177 ? -21.374 13.075 38.422 1.00 51.84 177 ASP A CA 1
ATOM 1398 C C . ASP A 1 177 ? -22.448 14.167 38.156 1.00 51.84 177 ASP A C 1
ATOM 1400 O O . ASP A 1 177 ? -23.506 13.859 37.614 1.00 51.84 177 ASP A O 1
ATOM 1404 N N . ASP A 1 178 ? -22.165 15.452 38.421 1.00 47.22 178 ASP A N 1
ATOM 1405 C CA . ASP A 1 178 ? -23.102 16.572 38.174 1.00 47.22 178 ASP A CA 1
ATOM 1406 C C . ASP A 1 178 ? -23.268 16.956 36.687 1.00 47.22 178 ASP A C 1
ATOM 1408 O O . ASP A 1 178 ? -24.164 17.727 36.344 1.00 47.22 178 ASP A O 1
ATOM 1412 N N . HIS A 1 179 ? -22.435 16.426 35.782 1.00 45.16 179 HIS A N 1
ATOM 1413 C CA . HIS A 1 179 ? -22.498 16.745 34.347 1.00 45.16 179 HIS A CA 1
ATOM 1414 C C . HIS A 1 179 ? -23.122 15.650 33.465 1.00 45.16 179 HIS A C 1
ATOM 1416 O O . HIS A 1 179 ? -23.382 15.919 32.296 1.00 45.16 179 HIS A O 1
ATOM 1422 N N . ASP A 1 180 ? -23.404 14.459 34.007 1.00 43.47 180 ASP A N 1
ATOM 1423 C CA . ASP A 1 180 ? -23.989 13.328 33.259 1.00 43.47 180 ASP A CA 1
ATOM 1424 C C . ASP A 1 180 ? -25.534 13.238 33.401 1.00 43.47 180 ASP A C 1
ATOM 1426 O O . ASP A 1 180 ? -26.146 12.269 32.947 1.00 43.47 180 ASP A O 1
ATOM 1430 N N . LEU A 1 181 ? -26.186 14.246 34.008 1.00 37.53 181 LEU A N 1
ATOM 1431 C CA . LEU A 1 181 ? -27.652 14.339 34.179 1.00 37.53 181 LEU A CA 1
ATOM 1432 C C . LEU A 1 181 ? -28.320 15.523 33.441 1.00 37.53 181 LEU A C 1
ATOM 1434 O O . LEU A 1 181 ? -29.459 15.865 33.764 1.00 37.53 181 LEU A O 1
ATOM 1438 N N . ALA A 1 182 ? -27.659 16.131 32.450 1.00 33.19 182 ALA A N 1
ATOM 1439 C CA . ALA A 1 182 ? -2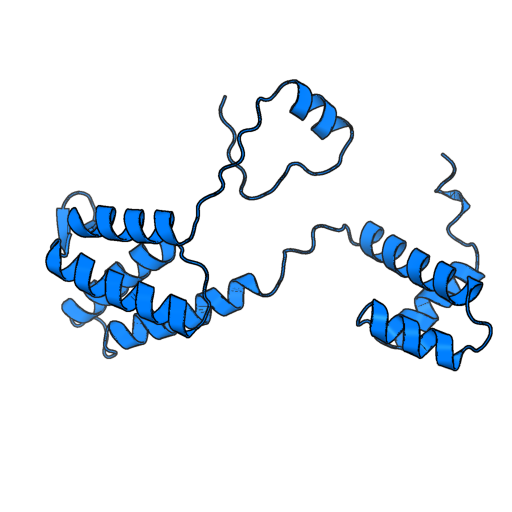8.238 17.191 31.611 1.00 33.19 182 ALA A CA 1
ATOM 1440 C C . ALA A 1 182 ? -28.340 16.782 30.136 1.00 33.19 182 ALA A C 1
ATOM 1442 O O . ALA A 1 182 ? -27.316 16.329 29.577 1.00 33.19 182 ALA A O 1
#